Protein AF-A0D417-F1 (afdb_monomer)

pLDDT: mean 81.82, std 13.51, range [43.38, 94.94]

Radius of gyration: 26.15 Å; Cα contacts (8 Å, |Δi|>4): 106; chains: 1; bounding box: 44×47×102 Å

Secondary structure (DSSP, 8-state):
-PPPP--------HHHHHHHHHHHHHHHHT-STTSHHHHHHH-HHHHHHHT-SS-------TTS---HHHHHHHHHHHHHHHHHHHHHHHHT-TT-SSPP--TT----HHHHHHHHHHHHHHHHHHHHTT--TTT--HHHHHT-GGG--HHHHHHHHHHHHHHHHHHH-----------------

Solvent-accessible surface area (backbone atoms only — not comparable to full-atom values): 11484 Å² total; per-residue (Å²): 134,82,86,74,84,73,88,71,86,70,99,67,60,66,71,43,47,47,17,38,49,48,51,49,52,56,40,59,76,65,53,54,71,77,26,71,69,44,39,39,72,76,37,50,60,62,37,44,62,46,59,45,65,79,74,80,76,76,67,52,45,99,86,65,57,66,58,68,68,59,54,52,52,50,53,50,53,50,50,54,51,53,51,51,46,49,55,56,55,65,69,60,50,98,88,50,91,68,75,83,82,58,90,84,61,79,71,50,81,85,51,38,63,61,27,43,54,42,46,52,51,50,50,52,37,36,52,63,66,65,67,48,60,94,81,42,70,56,68,66,44,62,69,38,67,90,37,63,51,67,68,57,53,50,49,55,52,50,51,51,51,54,56,56,45,63,74,66,61,62,88,71,76,80,70,74,79,76,80,80,81,76,77,89,126

Foldseek 3Di:
DADDFDFDDDPDDPLLLLLLVLVLVVCVVVCPCLPLVNCCVLPVLLSCQQLNDDPPDPPQDPVRDDDPVNVVVVVVVRVVVLVVSVVVVVVCDDPDPHDDDDNPDDDDPVCNVVSSVSSSVVVSSCSSVVNSVVPDDSVCRSPDPVSDDPVVVVVVVVVVVVVVVVVVPPPPPPPPPPPPPDDDD

Organism: Paramecium tetraurelia (NCBI:txid5888)

Sequence (185 aa):
MQNKYIPITKNIPKTILNRRFKKLQELIEKEEYFSEEQIRMRDPLLYFIYVGQYIRNQNKRPDGNIVLSEILIDQIQKQEYEIHLQEMYDKLGPNHDYPNLMIEARIKDADLEDQEDILIRLMHDRFINGLDKDFIDYQQIDQNEDYDDQKQMNLDMEEEYFENLKGDVREEEVKQSEYTGIQDY

Structure (mmCIF, N/CA/C/O backbone):
data_AF-A0D417-F1
#
_entry.id   AF-A0D417-F1
#
loop_
_atom_site.group_PDB
_atom_site.id
_atom_site.type_symbol
_atom_site.label_atom_id
_atom_site.label_alt_id
_atom_site.label_comp_id
_atom_site.label_asym_id
_atom_site.label_entity_id
_atom_site.label_seq_id
_atom_site.pdbx_PDB_ins_code
_atom_site.Cartn_x
_atom_site.Cartn_y
_atom_site.Cartn_z
_atom_site.occupancy
_atom_site.B_iso_or_equiv
_atom_site.auth_seq_id
_atom_site.auth_comp_id
_atom_site.auth_asym_id
_atom_site.auth_atom_id
_atom_site.pdbx_PDB_model_num
ATOM 1 N N . MET A 1 1 ? 18.892 11.410 -7.705 1.00 48.75 1 MET A N 1
ATOM 2 C CA . MET A 1 1 ? 18.129 12.073 -6.627 1.00 48.75 1 MET A CA 1
ATOM 3 C C . MET A 1 1 ? 17.324 10.970 -5.970 1.00 48.75 1 MET A C 1
ATOM 5 O O . MET A 1 1 ? 16.675 10.249 -6.706 1.00 48.75 1 MET A O 1
ATOM 9 N N . GLN A 1 2 ? 17.472 10.745 -4.664 1.00 60.41 2 GLN A N 1
ATOM 10 C CA . GLN A 1 2 ? 16.714 9.706 -3.952 1.00 60.41 2 GLN A CA 1
ATOM 11 C C . GLN A 1 2 ? 15.312 10.244 -3.648 1.00 60.41 2 GLN A C 1
ATOM 13 O O . GLN A 1 2 ? 15.194 11.394 -3.204 1.00 60.41 2 GLN A O 1
ATOM 18 N N . ASN A 1 3 ? 14.270 9.444 -3.887 1.00 71.62 3 ASN A N 1
ATOM 19 C CA . ASN A 1 3 ? 12.925 9.823 -3.480 1.00 71.62 3 ASN A CA 1
ATOM 20 C C . ASN A 1 3 ? 12.867 9.785 -1.958 1.00 71.62 3 ASN A C 1
ATOM 22 O O . ASN A 1 3 ? 13.251 8.803 -1.325 1.00 71.62 3 ASN A O 1
ATOM 26 N N . LYS A 1 4 ? 12.430 10.890 -1.359 1.00 77.50 4 LYS A N 1
ATOM 27 C CA . LYS A 1 4 ? 12.242 10.964 0.087 1.00 77.50 4 LYS A CA 1
ATOM 28 C C . LYS A 1 4 ? 10.827 10.527 0.413 1.00 77.50 4 LYS A C 1
ATOM 30 O O . LYS A 1 4 ? 9.882 10.927 -0.261 1.00 77.50 4 LYS A O 1
ATOM 35 N N . TYR A 1 5 ? 10.697 9.743 1.472 1.00 78.69 5 TYR A N 1
ATOM 36 C CA . TYR A 1 5 ? 9.402 9.453 2.061 1.00 78.69 5 TYR A CA 1
ATOM 37 C C . TYR A 1 5 ? 8.759 10.745 2.587 1.00 78.69 5 TYR A C 1
ATOM 39 O O . TYR A 1 5 ? 9.398 11.520 3.305 1.00 78.69 5 TYR A O 1
ATOM 47 N N . ILE A 1 6 ? 7.493 10.957 2.232 1.00 78.25 6 ILE A N 1
ATOM 48 C CA . ILE A 1 6 ? 6.653 12.037 2.747 1.00 78.25 6 ILE A CA 1
ATOM 49 C C . ILE A 1 6 ? 5.420 11.367 3.362 1.00 78.25 6 ILE A C 1
ATOM 51 O O . ILE A 1 6 ? 4.683 10.710 2.626 1.00 78.25 6 ILE A O 1
ATOM 55 N N . PRO A 1 7 ? 5.198 11.489 4.683 1.00 76.69 7 PRO A N 1
ATOM 56 C CA . PRO A 1 7 ? 4.076 10.830 5.332 1.00 76.69 7 PRO A CA 1
ATOM 57 C C . PRO A 1 7 ? 2.751 11.437 4.878 1.00 76.69 7 PRO A C 1
ATOM 59 O O . PRO A 1 7 ? 2.602 12.660 4.804 1.00 76.69 7 PRO A O 1
ATOM 62 N N . ILE A 1 8 ? 1.773 10.573 4.623 1.00 82.25 8 ILE A N 1
ATOM 63 C CA . ILE A 1 8 ? 0.417 10.998 4.279 1.00 82.25 8 ILE A CA 1
ATOM 64 C C . ILE A 1 8 ? -0.368 11.148 5.578 1.00 82.25 8 ILE A C 1
ATOM 66 O O . ILE A 1 8 ? -0.570 10.177 6.307 1.00 82.25 8 ILE A O 1
ATOM 70 N N . THR A 1 9 ? -0.835 12.360 5.870 1.00 80.06 9 THR A N 1
ATOM 71 C CA . THR A 1 9 ? -1.618 12.640 7.076 1.00 80.06 9 THR A CA 1
ATOM 72 C C . THR A 1 9 ? -3.020 13.109 6.705 1.00 80.06 9 THR A C 1
ATOM 74 O O . THR A 1 9 ? -3.227 14.177 6.128 1.00 80.06 9 THR A O 1
ATOM 77 N N . LYS A 1 10 ? -4.019 12.294 7.045 1.00 85.56 10 LYS A N 1
ATOM 78 C CA . LYS A 1 10 ? -5.431 12.680 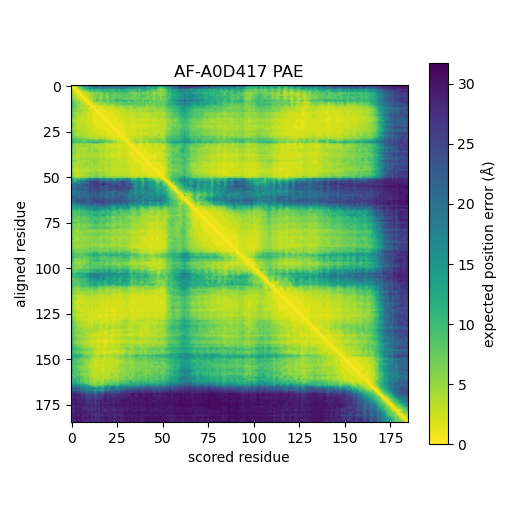7.015 1.00 85.56 10 LYS A CA 1
ATOM 79 C C . LYS A 1 10 ? -5.994 12.672 8.424 1.00 85.56 10 LYS A C 1
ATOM 81 O O . LYS A 1 10 ? -5.600 11.865 9.259 1.00 85.56 10 LYS A O 1
ATOM 86 N N . ASN A 1 11 ? -6.957 13.555 8.668 1.00 88.31 11 ASN A N 1
ATOM 87 C CA . ASN A 1 11 ? -7.702 13.545 9.917 1.00 88.31 11 ASN A CA 1
ATOM 88 C C . ASN A 1 11 ? -8.704 12.379 9.892 1.00 88.31 11 ASN A C 1
ATOM 90 O O . ASN A 1 11 ? -9.759 12.477 9.263 1.00 88.31 11 ASN A O 1
ATOM 94 N N . ILE A 1 12 ? -8.328 11.259 10.508 1.00 90.25 12 ILE A N 1
ATOM 95 C CA . ILE A 1 12 ? -9.123 10.031 10.592 1.00 90.25 12 ILE A CA 1
ATOM 96 C C . ILE A 1 12 ? -9.377 9.749 12.080 1.00 90.25 12 ILE A C 1
ATOM 98 O O . ILE A 1 12 ? -8.445 9.869 12.876 1.00 90.25 12 ILE A O 1
ATOM 102 N N . PRO A 1 13 ? -10.605 9.369 12.481 1.00 91.38 13 PRO A N 1
ATOM 103 C CA . PRO A 1 13 ? -10.888 8.975 13.858 1.00 91.38 13 PRO A CA 1
ATOM 104 C C . PRO A 1 13 ? -9.948 7.863 14.348 1.00 91.38 13 PRO A C 1
ATOM 106 O O . PRO A 1 13 ? -9.725 6.891 13.623 1.00 91.38 13 PRO A O 1
ATOM 109 N N . LYS A 1 14 ? -9.448 7.975 15.590 1.00 90.31 14 LYS A N 1
ATOM 110 C CA . LYS A 1 14 ? -8.524 6.995 16.200 1.00 90.31 14 LYS A CA 1
ATOM 111 C C . LYS A 1 14 ? -9.054 5.559 16.119 1.00 90.31 14 LYS A C 1
ATOM 113 O O . LYS A 1 14 ? -8.320 4.654 15.746 1.00 90.31 14 LYS A O 1
ATOM 118 N N . THR A 1 15 ? -10.352 5.358 16.348 1.00 90.69 15 THR A N 1
ATOM 119 C CA . THR A 1 15 ? -10.997 4.036 16.251 1.00 90.69 15 THR A CA 1
ATOM 120 C C . THR A 1 15 ? -10.847 3.406 14.863 1.00 90.69 15 THR A C 1
ATOM 122 O O . THR A 1 15 ? -10.465 2.246 14.746 1.00 90.69 15 THR A O 1
ATOM 125 N N . ILE A 1 16 ? -11.066 4.179 13.796 1.00 93.56 16 ILE A N 1
ATOM 126 C CA . ILE A 1 16 ? -10.894 3.716 12.412 1.00 93.56 16 ILE A CA 1
ATOM 127 C C . ILE A 1 16 ? -9.416 3.450 12.113 1.00 93.56 16 ILE A C 1
ATOM 129 O O . ILE A 1 16 ? -9.090 2.441 11.488 1.00 93.56 16 ILE A O 1
ATOM 133 N N . LEU A 1 17 ? -8.516 4.325 12.574 1.00 93.25 17 LEU A N 1
ATOM 134 C CA . LEU A 1 17 ? -7.074 4.122 12.423 1.00 93.25 17 LEU A CA 1
ATOM 135 C C . LEU A 1 17 ? -6.621 2.816 13.077 1.00 93.25 17 LEU A C 1
ATOM 137 O O . LEU A 1 17 ? -5.902 2.054 12.439 1.00 93.25 17 LEU A O 1
ATOM 141 N N . ASN A 1 18 ? -7.093 2.520 14.287 1.00 93.12 18 ASN A N 1
ATOM 142 C CA . ASN A 1 18 ? -6.753 1.296 15.006 1.00 93.12 18 ASN A CA 1
ATOM 143 C C . ASN A 1 18 ? -7.260 0.049 14.277 1.00 93.12 18 ASN A C 1
ATOM 145 O O . ASN A 1 18 ? -6.497 -0.900 14.100 1.00 93.12 18 ASN A O 1
ATOM 149 N N . ARG A 1 19 ? -8.504 0.069 13.773 1.00 94.81 19 ARG A N 1
ATOM 150 C CA . ARG A 1 19 ? -9.064 -1.044 12.984 1.00 94.81 19 ARG A CA 1
ATOM 151 C C . ARG A 1 19 ? -8.262 -1.294 11.711 1.00 94.81 19 ARG A C 1
ATOM 153 O O . ARG A 1 19 ? -7.873 -2.425 11.417 1.00 94.81 19 ARG A O 1
ATOM 160 N N . ARG A 1 20 ? -7.948 -0.228 10.969 1.00 94.94 20 ARG A N 1
ATOM 161 C CA . ARG A 1 20 ? -7.097 -0.317 9.774 1.00 94.94 20 ARG A CA 1
ATOM 162 C C . ARG A 1 20 ? -5.691 -0.778 10.125 1.00 94.94 20 ARG A C 1
ATOM 164 O O . ARG A 1 20 ? -5.155 -1.620 9.420 1.00 94.94 20 ARG A O 1
ATOM 171 N N . PHE A 1 21 ? -5.103 -0.301 11.217 1.00 94.12 21 PHE A N 1
ATOM 172 C CA . PHE A 1 21 ? -3.787 -0.745 11.665 1.00 94.12 21 PHE A CA 1
ATOM 173 C C . PHE A 1 21 ? -3.783 -2.236 11.995 1.00 94.12 21 PHE A C 1
ATOM 175 O O . PHE A 1 21 ? -2.892 -2.958 11.554 1.00 94.12 21 PHE A O 1
ATOM 182 N N . LYS A 1 22 ? -4.818 -2.731 12.678 1.00 94.44 22 LYS A N 1
ATOM 183 C CA . LYS A 1 22 ? -4.967 -4.161 12.937 1.00 94.44 22 LYS A CA 1
ATOM 184 C C . LYS A 1 22 ? -5.033 -4.956 11.635 1.00 94.44 22 LYS A C 1
ATOM 186 O O . LYS A 1 22 ? -4.324 -5.951 11.496 1.00 94.44 22 LYS A O 1
ATOM 191 N N . LYS A 1 23 ? -5.803 -4.475 10.653 1.00 94.56 23 LYS A N 1
ATOM 192 C CA . LYS A 1 23 ? -5.867 -5.109 9.333 1.00 94.56 23 LYS A CA 1
ATOM 193 C C . LYS A 1 23 ? -4.534 -5.076 8.588 1.00 94.56 23 LYS A C 1
ATOM 195 O O . LYS A 1 23 ? -4.171 -6.060 7.952 1.00 94.56 23 LYS A O 1
ATOM 200 N N . LEU A 1 24 ? -3.817 -3.959 8.666 1.00 94.44 24 LEU A N 1
ATOM 201 C CA . LEU A 1 24 ? -2.495 -3.794 8.073 1.00 94.44 24 LEU A CA 1
ATOM 202 C C . LEU A 1 24 ? -1.534 -4.866 8.600 1.00 94.44 24 LEU A C 1
ATOM 204 O O . LEU A 1 24 ? -0.868 -5.512 7.799 1.00 94.44 24 LEU A O 1
ATOM 208 N N . GLN A 1 25 ? -1.513 -5.100 9.918 1.00 93.56 25 GLN A N 1
ATOM 209 C CA . GLN A 1 25 ? -0.679 -6.144 10.524 1.00 93.56 25 GLN A CA 1
ATOM 210 C C . GLN A 1 25 ? -1.013 -7.535 9.968 1.00 93.56 25 GLN A C 1
ATOM 212 O O . GLN A 1 25 ? -0.105 -8.253 9.566 1.00 93.56 25 GLN A O 1
ATOM 217 N N . GLU A 1 26 ? -2.298 -7.887 9.832 1.00 93.38 26 GLU A N 1
ATOM 218 C CA . GLU A 1 26 ? -2.684 -9.168 9.214 1.00 93.38 26 GLU A CA 1
ATOM 219 C C . GLU A 1 26 ? -2.195 -9.303 7.766 1.00 93.38 26 GLU A C 1
ATOM 221 O O . GLU A 1 26 ? -1.847 -10.394 7.322 1.00 93.38 26 GLU A O 1
ATOM 226 N N . LEU A 1 27 ? -2.227 -8.213 6.996 1.00 93.31 27 LEU A N 1
ATOM 227 C CA . LEU A 1 27 ? -1.783 -8.215 5.601 1.00 93.31 27 LEU A CA 1
ATOM 228 C C . LEU A 1 27 ? -0.262 -8.340 5.484 1.00 93.31 27 LEU A C 1
ATOM 230 O O . LEU A 1 27 ? 0.211 -8.970 4.541 1.00 93.31 27 LEU A O 1
ATOM 234 N N . ILE A 1 28 ? 0.479 -7.769 6.435 1.00 93.19 28 ILE A N 1
ATOM 235 C CA . ILE A 1 28 ? 1.932 -7.930 6.539 1.00 93.19 28 ILE A CA 1
ATOM 236 C C . ILE A 1 28 ? 2.269 -9.377 6.909 1.00 93.19 28 ILE A C 1
ATOM 238 O O . ILE A 1 28 ? 3.090 -9.991 6.241 1.00 93.19 28 ILE A O 1
ATOM 242 N N . GLU A 1 29 ? 1.592 -9.955 7.905 1.00 93.25 29 GLU A N 1
ATOM 243 C CA . GLU A 1 29 ? 1.811 -11.346 8.331 1.00 93.25 29 GLU A CA 1
ATOM 244 C C . GLU A 1 29 ? 1.527 -12.367 7.223 1.00 93.25 29 GLU A C 1
ATOM 246 O O . GLU A 1 29 ? 2.168 -13.413 7.160 1.00 93.25 29 GLU A O 1
ATOM 251 N N . LYS A 1 30 ? 0.557 -12.079 6.349 1.00 91.88 30 LYS A N 1
ATOM 252 C CA . LYS A 1 30 ? 0.236 -12.935 5.200 1.00 91.88 30 LYS A CA 1
ATOM 253 C C . LYS A 1 30 ? 1.201 -12.768 4.026 1.00 91.88 30 LYS A C 1
ATOM 255 O O . LYS A 1 30 ? 1.127 -13.573 3.110 1.00 91.88 30 LYS A O 1
ATOM 260 N N . GLU A 1 31 ? 2.039 -11.730 4.018 1.00 85.50 31 GLU A N 1
ATOM 261 C CA . GLU A 1 31 ? 3.020 -11.396 2.966 1.00 85.50 31 GLU A CA 1
ATOM 262 C C . GLU A 1 31 ? 2.460 -11.259 1.533 1.00 85.50 31 GLU A C 1
ATOM 264 O O . GLU A 1 31 ? 3.208 -11.090 0.575 1.00 85.50 31 GLU A O 1
ATOM 269 N N . GLU A 1 32 ? 1.141 -11.276 1.345 1.00 83.44 32 GLU A N 1
ATOM 270 C CA . GLU A 1 32 ? 0.537 -11.245 0.011 1.00 83.44 32 GLU A CA 1
ATOM 271 C C . GLU A 1 32 ? 0.406 -9.808 -0.511 1.00 83.44 32 GLU A C 1
ATOM 273 O O . GLU A 1 32 ? 0.952 -9.463 -1.557 1.00 83.44 32 GLU A O 1
ATOM 278 N N . TYR A 1 33 ? -0.295 -8.939 0.222 1.00 89.44 33 TYR A N 1
ATOM 279 C CA . TYR A 1 33 ? -0.769 -7.646 -0.293 1.00 89.44 33 TYR A CA 1
ATOM 280 C C . TYR A 1 33 ? 0.336 -6.607 -0.539 1.00 89.44 33 TYR A C 1
ATOM 282 O O . TYR A 1 33 ? 0.215 -5.788 -1.454 1.00 89.44 33 TYR A O 1
ATOM 290 N N . PHE A 1 34 ? 1.399 -6.640 0.270 1.00 92.56 34 PHE A N 1
ATOM 291 C CA . PHE A 1 34 ? 2.558 -5.745 0.165 1.00 92.56 34 PHE A CA 1
ATOM 292 C C . PHE A 1 34 ? 3.763 -6.409 -0.505 1.00 92.56 34 PHE A C 1
ATOM 294 O O . PHE A 1 34 ? 4.857 -5.854 -0.478 1.00 92.56 34 PHE A O 1
ATOM 301 N N . SER A 1 35 ? 3.580 -7.583 -1.115 1.00 90.69 35 SER A N 1
ATOM 302 C CA . SER A 1 35 ? 4.636 -8.184 -1.925 1.00 90.69 35 SER A CA 1
ATOM 303 C C . SER A 1 35 ? 4.985 -7.287 -3.112 1.00 90.69 35 SER A C 1
ATOM 305 O O . SER A 1 35 ? 4.131 -6.587 -3.669 1.00 90.69 35 SER A O 1
ATOM 307 N N . GLU A 1 36 ? 6.246 -7.348 -3.531 1.00 88.19 36 GLU A N 1
ATOM 308 C CA . GLU A 1 36 ? 6.760 -6.596 -4.675 1.00 88.19 36 GLU A CA 1
ATOM 309 C C . GLU A 1 36 ? 5.892 -6.804 -5.928 1.00 88.19 36 GLU A C 1
ATOM 311 O O . GLU A 1 36 ? 5.520 -5.853 -6.619 1.00 88.19 36 GLU A O 1
ATOM 316 N N . GLU A 1 37 ? 5.499 -8.054 -6.185 1.00 88.44 37 GLU A N 1
ATOM 317 C CA . GLU A 1 37 ? 4.671 -8.411 -7.330 1.00 88.44 37 GLU A CA 1
ATOM 318 C C . GLU A 1 37 ? 3.276 -7.776 -7.260 1.00 88.44 37 GLU A C 1
ATOM 320 O O . GLU A 1 37 ? 2.810 -7.223 -8.260 1.00 88.44 37 GLU A O 1
ATOM 325 N N . GLN A 1 38 ? 2.624 -7.795 -6.091 1.00 91.25 38 GLN A N 1
ATOM 326 C CA . GLN A 1 38 ? 1.312 -7.166 -5.927 1.00 91.25 38 GLN A CA 1
ATOM 327 C C . GLN A 1 38 ? 1.395 -5.647 -6.061 1.00 91.25 38 GLN A C 1
ATOM 329 O O . GLN A 1 38 ? 0.559 -5.055 -6.743 1.00 91.25 38 GLN A O 1
ATOM 334 N N . ILE A 1 39 ? 2.409 -5.002 -5.480 1.00 92.00 39 ILE A N 1
ATOM 335 C CA . ILE A 1 39 ? 2.581 -3.548 -5.598 1.00 92.00 39 ILE A CA 1
ATOM 336 C C . ILE A 1 39 ? 2.796 -3.158 -7.063 1.00 92.00 39 ILE A C 1
ATOM 338 O O . ILE A 1 39 ? 2.129 -2.249 -7.554 1.00 92.00 39 ILE A O 1
ATOM 342 N N . ARG A 1 40 ? 3.641 -3.898 -7.789 1.00 90.25 40 ARG A N 1
ATOM 343 C CA . ARG A 1 40 ? 3.887 -3.683 -9.220 1.00 90.25 40 ARG A CA 1
ATOM 344 C C . ARG A 1 40 ? 2.622 -3.814 -10.067 1.00 90.25 40 ARG A C 1
ATOM 346 O O . ARG A 1 40 ? 2.434 -3.039 -10.998 1.00 90.25 40 ARG A O 1
ATOM 353 N N . MET A 1 41 ? 1.767 -4.791 -9.772 1.00 89.56 41 MET A N 1
ATOM 354 C CA . MET A 1 41 ? 0.518 -5.002 -10.513 1.00 89.56 41 MET A CA 1
ATOM 355 C C . MET A 1 41 ? -0.527 -3.924 -10.212 1.00 89.56 41 MET A C 1
ATOM 357 O O . MET A 1 41 ? -1.269 -3.518 -11.105 1.00 89.56 41 MET A O 1
ATOM 361 N N . ARG A 1 42 ? -0.603 -3.482 -8.954 1.00 91.44 42 ARG A N 1
ATOM 362 C CA . ARG A 1 42 ? -1.620 -2.537 -8.479 1.00 91.44 42 ARG A CA 1
ATOM 363 C C . ARG A 1 42 ? -1.288 -1.093 -8.825 1.00 91.44 42 ARG A C 1
ATOM 365 O O . ARG A 1 42 ? -2.176 -0.345 -9.224 1.00 91.44 42 ARG A O 1
ATOM 372 N N . ASP A 1 43 ? -0.026 -0.713 -8.664 1.00 91.44 43 ASP A N 1
ATOM 373 C CA . ASP A 1 43 ? 0.469 0.628 -8.954 1.00 91.44 43 ASP A CA 1
ATOM 374 C C . ASP A 1 43 ? 1.827 0.558 -9.679 1.00 91.44 43 ASP A C 1
ATOM 376 O O . ASP A 1 43 ? 2.889 0.772 -9.078 1.00 91.44 43 ASP A O 1
ATOM 380 N N . PRO A 1 44 ? 1.811 0.240 -10.989 1.00 91.62 44 PRO A N 1
ATOM 381 C CA . PRO A 1 44 ? 3.032 0.086 -11.778 1.00 91.62 44 PRO A CA 1
ATOM 382 C C . PRO A 1 44 ? 3.846 1.381 -11.863 1.00 91.62 44 PRO A C 1
ATOM 384 O O . PRO A 1 44 ? 5.073 1.332 -11.977 1.00 91.62 44 PRO A O 1
ATOM 387 N N . LEU A 1 45 ? 3.181 2.538 -11.782 1.00 91.00 45 LEU A N 1
ATOM 388 C CA . LEU A 1 45 ? 3.818 3.848 -11.841 1.00 91.00 45 LEU A CA 1
ATOM 389 C C . LEU A 1 45 ? 4.591 4.142 -10.556 1.00 91.00 45 LEU A C 1
ATOM 391 O O . LEU A 1 45 ? 5.765 4.507 -10.621 1.00 91.00 45 LEU A O 1
ATOM 395 N N . LEU A 1 46 ? 3.967 3.937 -9.394 1.00 90.81 46 LEU A N 1
ATOM 396 C CA . LEU A 1 46 ? 4.638 4.125 -8.112 1.00 90.81 46 LEU A CA 1
ATOM 397 C C . LEU A 1 46 ? 5.797 3.142 -7.937 1.00 90.81 46 LEU A C 1
ATOM 399 O O . LEU A 1 46 ? 6.887 3.542 -7.527 1.00 90.81 46 LEU A O 1
ATOM 403 N N . TYR A 1 47 ? 5.583 1.878 -8.304 1.00 90.25 47 TYR A N 1
ATOM 404 C CA . TYR A 1 47 ? 6.633 0.864 -8.285 1.00 90.25 47 TYR A CA 1
ATOM 405 C C . TYR A 1 47 ? 7.837 1.283 -9.142 1.00 90.25 47 TYR A C 1
ATOM 407 O O . TYR A 1 47 ? 8.978 1.250 -8.677 1.00 90.25 47 TYR A O 1
ATOM 415 N N . PHE A 1 48 ? 7.593 1.748 -10.371 1.00 88.00 48 PHE A N 1
ATOM 416 C CA . PHE A 1 48 ? 8.659 2.214 -11.255 1.00 88.00 48 PHE A CA 1
ATOM 417 C C . PHE A 1 48 ? 9.390 3.451 -10.714 1.00 88.00 48 PHE A C 1
ATOM 419 O O . PHE A 1 48 ? 10.601 3.555 -10.870 1.00 88.00 48 PHE A O 1
ATOM 426 N N . ILE A 1 49 ? 8.695 4.381 -10.060 1.00 87.62 49 ILE A N 1
ATOM 427 C CA . ILE A 1 49 ? 9.318 5.585 -9.490 1.00 87.62 49 ILE A CA 1
ATOM 428 C C . ILE A 1 49 ? 10.307 5.243 -8.365 1.00 87.62 49 ILE A C 1
ATOM 430 O O . ILE A 1 49 ? 11.349 5.893 -8.264 1.00 87.62 49 ILE A O 1
ATOM 434 N N . TYR A 1 50 ? 9.988 4.262 -7.517 1.00 86.25 50 TYR A N 1
ATOM 435 C CA . TYR A 1 50 ? 10.807 3.922 -6.349 1.00 86.25 50 TYR A CA 1
ATOM 436 C C . TYR A 1 50 ? 11.820 2.815 -6.617 1.00 86.25 50 TYR A C 1
ATOM 438 O O . TYR A 1 50 ? 13.001 3.012 -6.371 1.00 86.25 50 TYR A O 1
ATOM 446 N N . VAL A 1 51 ? 11.381 1.667 -7.123 1.00 84.81 51 VAL A N 1
ATOM 447 C CA . VAL A 1 51 ? 12.234 0.472 -7.266 1.00 84.81 51 VAL A CA 1
ATOM 448 C C . VAL A 1 51 ? 12.829 0.396 -8.670 1.00 84.81 51 VAL A C 1
ATOM 450 O O . VAL A 1 51 ? 13.926 -0.115 -8.860 1.00 84.81 51 VAL A O 1
ATOM 453 N N . GLY A 1 52 ? 12.153 1.010 -9.645 1.00 71.69 52 GLY A N 1
ATOM 454 C CA . GLY A 1 52 ? 12.791 1.578 -10.828 1.00 71.69 52 GLY A CA 1
ATOM 455 C C . GLY A 1 52 ? 13.829 0.701 -11.508 1.00 71.69 52 GLY A C 1
ATOM 456 O O . GLY A 1 52 ? 15.012 1.030 -11.501 1.00 71.69 52 GLY A O 1
ATOM 457 N N . GLN A 1 53 ? 13.372 -0.380 -12.135 1.00 61.69 53 GLN A N 1
ATOM 458 C CA . GLN A 1 53 ? 13.770 -0.871 -13.461 1.00 61.69 53 GLN A CA 1
ATOM 459 C C . GLN A 1 53 ? 13.206 -2.285 -13.613 1.00 61.69 53 GLN A C 1
ATOM 461 O O . GLN A 1 53 ? 13.344 -3.109 -12.713 1.00 61.69 53 GLN A O 1
ATOM 466 N N . TYR A 1 54 ? 12.581 -2.577 -14.761 1.00 52.88 54 TYR A N 1
ATOM 467 C CA . TYR A 1 54 ? 12.271 -3.953 -15.153 1.00 52.88 54 TYR A CA 1
ATOM 468 C C . TYR A 1 54 ? 13.510 -4.814 -14.903 1.00 52.88 54 TYR A C 1
ATOM 470 O O . TYR A 1 54 ? 14.599 -4.416 -15.331 1.00 52.88 54 TYR A O 1
ATOM 478 N N . ILE A 1 55 ? 13.319 -5.906 -14.147 1.00 52.84 55 ILE A N 1
ATOM 479 C CA . ILE A 1 55 ? 14.317 -6.892 -13.713 1.00 52.84 55 ILE A CA 1
ATOM 480 C C . ILE A 1 55 ? 15.533 -6.808 -14.622 1.00 52.84 55 ILE A C 1
ATOM 482 O O . ILE A 1 55 ? 15.446 -7.156 -15.799 1.00 52.84 55 ILE A O 1
ATOM 486 N N . ARG A 1 56 ? 16.647 -6.291 -14.088 1.00 46.53 56 ARG A N 1
ATOM 487 C CA . ARG A 1 56 ? 17.929 -6.200 -14.788 1.00 46.53 56 ARG A CA 1
ATOM 488 C C . ARG A 1 56 ? 18.181 -7.558 -15.413 1.00 46.53 56 ARG A C 1
ATOM 490 O O . ARG A 1 56 ? 18.507 -8.502 -14.698 1.00 46.53 56 ARG A O 1
ATOM 497 N N . ASN A 1 57 ? 17.951 -7.655 -16.719 1.00 46.62 57 ASN A N 1
ATOM 498 C CA . ASN A 1 57 ? 17.911 -8.933 -17.392 1.00 46.62 57 ASN A CA 1
ATOM 499 C C . ASN A 1 57 ? 19.203 -9.681 -17.116 1.00 46.62 57 ASN A C 1
ATOM 501 O O . ASN A 1 57 ? 20.260 -9.378 -17.672 1.00 46.62 57 ASN A O 1
ATOM 505 N N . GLN A 1 58 ? 19.096 -10.717 -16.292 1.00 52.06 58 GLN A N 1
ATOM 506 C CA . GLN A 1 58 ? 20.084 -11.775 -16.209 1.00 52.06 58 GLN A CA 1
ATOM 507 C C . GLN A 1 58 ? 19.922 -12.703 -17.420 1.00 52.06 58 GLN A C 1
ATOM 509 O O . GLN A 1 58 ? 20.120 -13.906 -17.311 1.00 52.06 58 GLN A O 1
ATOM 514 N N . ASN A 1 59 ? 19.607 -12.149 -18.600 1.00 53.56 59 ASN A N 1
ATOM 515 C CA . ASN A 1 59 ? 19.512 -12.864 -19.874 1.00 53.56 59 ASN A CA 1
ATOM 516 C C . ASN A 1 59 ? 20.916 -13.165 -20.409 1.00 53.56 59 ASN A C 1
ATOM 518 O O . ASN A 1 59 ? 21.231 -12.979 -21.582 1.00 53.56 59 ASN A O 1
ATOM 522 N N . LYS A 1 60 ? 21.796 -13.614 -19.515 1.00 56.34 60 LYS A N 1
ATOM 523 C CA . LYS A 1 60 ? 22.949 -14.399 -19.894 1.00 56.34 60 LYS A CA 1
ATOM 524 C C . LYS A 1 60 ? 22.424 -15.814 -19.995 1.00 56.34 60 LYS A C 1
ATOM 526 O O . LYS A 1 60 ? 22.041 -16.422 -18.998 1.00 56.34 60 LYS A O 1
ATOM 531 N N . ARG A 1 61 ? 22.415 -16.343 -21.212 1.00 61.19 61 ARG A N 1
ATOM 532 C CA . ARG A 1 61 ? 22.340 -17.787 -21.391 1.00 61.19 61 ARG A CA 1
ATOM 533 C C . ARG A 1 61 ? 23.456 -18.436 -20.549 1.00 61.19 61 ARG A C 1
ATOM 535 O O . ARG A 1 61 ? 24.463 -17.782 -20.266 1.00 61.19 61 ARG A O 1
ATOM 542 N N . PRO A 1 62 ? 23.316 -19.699 -20.124 1.00 60.97 62 PRO A N 1
ATOM 543 C CA . PRO A 1 62 ? 24.316 -20.365 -19.284 1.00 60.97 62 PRO A CA 1
ATOM 544 C C . PRO A 1 62 ? 25.729 -20.413 -19.905 1.00 60.97 62 PRO A C 1
ATOM 546 O O . PRO A 1 62 ? 26.706 -20.573 -19.181 1.00 60.97 62 PRO A O 1
ATOM 549 N N . ASP A 1 63 ? 25.851 -20.235 -21.225 1.00 70.25 63 ASP A N 1
ATOM 550 C CA . ASP A 1 63 ? 27.106 -20.110 -21.982 1.00 70.25 63 ASP A CA 1
ATOM 551 C C . ASP A 1 63 ? 27.677 -18.675 -22.030 1.00 70.25 63 ASP A C 1
ATOM 553 O O . ASP A 1 63 ? 28.753 -18.455 -22.582 1.00 70.25 63 ASP A O 1
ATOM 557 N N . GLY A 1 64 ? 26.983 -17.691 -21.452 1.00 64.25 64 GLY A N 1
ATOM 558 C CA . GLY A 1 64 ? 27.397 -16.289 -21.384 1.00 64.25 64 GLY A CA 1
ATOM 559 C C . GLY A 1 64 ? 27.147 -15.479 -22.660 1.00 64.25 64 GLY A C 1
ATOM 560 O O . GLY A 1 64 ? 27.431 -14.280 -22.671 1.00 64.25 64 GLY A O 1
ATOM 561 N N . ASN A 1 65 ? 26.596 -16.093 -23.711 1.00 67.81 65 ASN A N 1
ATOM 562 C CA . ASN A 1 65 ? 26.269 -15.406 -24.956 1.00 67.81 65 ASN A CA 1
ATOM 563 C C . ASN A 1 65 ? 24.899 -14.731 -24.856 1.00 67.81 65 ASN A C 1
ATOM 565 O O . ASN A 1 65 ? 23.941 -15.307 -24.343 1.00 67.81 65 ASN A O 1
ATOM 569 N N . ILE A 1 66 ? 24.798 -13.519 -25.393 1.00 70.75 66 ILE A N 1
ATOM 570 C CA . ILE A 1 66 ? 23.535 -12.788 -25.498 1.00 70.75 66 ILE A CA 1
ATOM 571 C C . ILE A 1 66 ? 23.217 -12.652 -26.984 1.00 70.75 66 ILE A C 1
ATOM 573 O O . ILE A 1 66 ? 24.049 -12.159 -27.751 1.00 70.75 66 ILE A O 1
ATOM 577 N N . VAL A 1 67 ? 22.040 -13.109 -27.417 1.00 82.12 67 VAL A N 1
ATOM 578 C CA . VAL A 1 67 ? 21.651 -12.949 -28.820 1.00 82.12 67 VAL A CA 1
ATOM 579 C C . VAL A 1 67 ? 21.184 -11.522 -29.033 1.00 82.12 67 VAL A C 1
ATOM 581 O O . VAL A 1 67 ? 20.320 -11.026 -28.318 1.00 82.12 67 VAL A O 1
ATOM 584 N N . LEU A 1 68 ? 21.731 -10.862 -30.053 1.00 82.00 68 LEU A N 1
ATOM 585 C CA . LEU A 1 68 ? 21.381 -9.479 -30.376 1.00 82.00 68 LEU A CA 1
ATOM 586 C C . LEU A 1 68 ? 19.863 -9.281 -30.531 1.00 82.00 68 LEU A C 1
ATOM 588 O O . LEU A 1 68 ? 19.341 -8.270 -30.082 1.00 82.00 68 LEU A O 1
ATOM 592 N N . SER A 1 69 ? 19.144 -10.250 -31.108 1.00 85.19 69 SER A N 1
ATOM 593 C CA . SER A 1 69 ? 17.681 -10.192 -31.209 1.00 85.19 69 SER A CA 1
ATOM 594 C C . SER A 1 69 ? 16.988 -10.137 -29.847 1.00 85.19 69 SER A C 1
ATOM 596 O O . SER A 1 69 ? 16.008 -9.421 -29.715 1.00 85.19 69 SER A O 1
ATOM 598 N N . GLU A 1 70 ? 17.493 -10.850 -28.837 1.00 81.56 70 GLU A N 1
ATOM 599 C CA . GLU A 1 70 ? 16.941 -10.832 -27.474 1.00 81.56 70 GLU A CA 1
ATOM 600 C C . GLU A 1 70 ? 17.170 -9.465 -26.816 1.00 81.56 70 GLU A C 1
ATOM 602 O O . GLU A 1 70 ? 16.251 -8.924 -26.213 1.00 81.56 70 GLU A O 1
ATOM 607 N N . ILE A 1 71 ? 18.352 -8.863 -27.011 1.00 83.06 71 ILE A N 1
ATOM 608 C CA . ILE A 1 71 ? 18.657 -7.503 -26.526 1.00 83.06 71 ILE A CA 1
ATOM 609 C C . ILE A 1 71 ? 17.733 -6.475 -27.175 1.00 83.06 71 ILE A C 1
ATOM 611 O O . ILE A 1 71 ? 17.213 -5.594 -26.501 1.00 83.06 71 ILE A O 1
ATOM 615 N N . LEU A 1 72 ? 17.547 -6.565 -28.493 1.00 86.75 72 LEU A N 1
ATOM 616 C CA . LEU A 1 72 ? 16.712 -5.617 -29.226 1.00 86.75 72 LEU A CA 1
ATOM 617 C C . LEU A 1 72 ? 15.242 -5.739 -28.822 1.00 86.75 72 LEU A C 1
ATOM 619 O O . LEU A 1 72 ? 14.593 -4.717 -28.631 1.00 86.75 72 LEU A O 1
ATOM 623 N N . ILE A 1 73 ? 14.731 -6.965 -28.667 1.00 85.00 73 ILE A N 1
ATOM 624 C CA . ILE A 1 73 ? 13.362 -7.206 -28.190 1.00 85.00 73 ILE A CA 1
ATOM 625 C C . ILE A 1 73 ? 13.180 -6.603 -26.799 1.00 85.00 73 ILE A C 1
ATOM 627 O O . ILE A 1 73 ? 12.228 -5.860 -26.587 1.00 85.00 73 ILE A O 1
ATOM 631 N N . ASP A 1 74 ? 14.112 -6.864 -25.887 1.00 83.88 74 ASP A N 1
ATOM 632 C CA . ASP A 1 74 ? 14.065 -6.310 -24.539 1.00 83.88 74 ASP A CA 1
ATOM 633 C C . ASP A 1 74 ? 14.117 -4.778 -24.529 1.00 83.88 74 ASP A C 1
ATOM 635 O O . ASP A 1 74 ? 13.331 -4.121 -23.854 1.00 83.88 74 ASP A O 1
ATOM 639 N N . GLN A 1 75 ? 15.006 -4.184 -25.325 1.00 85.12 75 GLN A N 1
ATOM 640 C CA . GLN A 1 75 ? 15.112 -2.733 -25.416 1.00 85.12 75 GLN A CA 1
ATOM 641 C C . GLN A 1 75 ? 13.825 -2.103 -25.964 1.00 85.12 75 GLN A C 1
ATOM 643 O O . GLN A 1 75 ? 13.409 -1.060 -25.464 1.00 85.12 75 GLN A O 1
ATOM 648 N N . ILE A 1 76 ? 13.194 -2.725 -26.966 1.00 88.62 76 ILE A N 1
ATOM 649 C CA . ILE A 1 76 ? 11.910 -2.265 -27.510 1.00 88.62 76 ILE A CA 1
ATOM 650 C C . ILE A 1 76 ? 10.824 -2.358 -26.437 1.00 88.62 76 ILE A C 1
ATOM 652 O O . ILE A 1 76 ? 10.159 -1.363 -26.169 1.00 88.62 76 ILE A O 1
ATOM 656 N N . GLN A 1 77 ? 10.692 -3.508 -25.770 1.00 86.25 77 GLN A N 1
ATOM 657 C CA . GLN A 1 77 ? 9.708 -3.704 -24.699 1.00 86.25 77 GLN A CA 1
ATOM 658 C C . GLN A 1 77 ? 9.903 -2.705 -23.557 1.00 86.25 77 GLN A C 1
ATOM 660 O O . GLN A 1 77 ? 8.938 -2.131 -23.054 1.00 86.25 77 GLN A O 1
ATOM 665 N N . LYS A 1 78 ? 11.158 -2.449 -23.179 1.00 84.56 78 LYS A N 1
ATOM 666 C CA . LYS A 1 78 ? 11.509 -1.442 -22.181 1.00 84.56 78 LYS A CA 1
ATOM 667 C C . LYS A 1 78 ? 11.050 -0.048 -22.609 1.00 84.56 78 LYS A C 1
ATOM 669 O O . LYS A 1 78 ? 10.430 0.647 -21.812 1.00 84.56 78 LYS A O 1
ATOM 674 N N . GLN A 1 79 ? 11.337 0.355 -23.845 1.00 87.12 79 GLN A N 1
ATOM 675 C CA . GLN A 1 79 ? 10.927 1.663 -24.361 1.00 87.12 79 GLN A CA 1
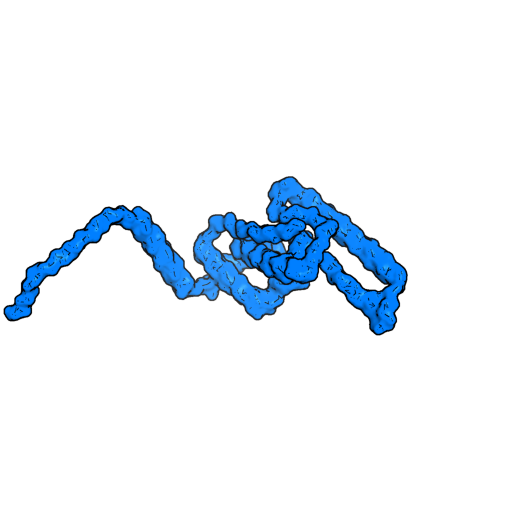ATOM 676 C C . GLN A 1 79 ? 9.403 1.804 -24.406 1.00 87.12 79 GLN A C 1
ATOM 678 O O . GLN A 1 79 ? 8.874 2.831 -23.995 1.00 87.12 79 GLN A O 1
ATOM 683 N N . GLU A 1 80 ? 8.692 0.774 -24.865 1.00 90.56 80 GLU A N 1
ATOM 684 C CA . GLU A 1 80 ? 7.225 0.755 -24.880 1.00 90.56 80 GLU A CA 1
ATOM 685 C C . GLU A 1 80 ? 6.645 0.894 -23.469 1.00 90.56 80 GLU A C 1
ATOM 687 O O . GLU A 1 80 ? 5.715 1.672 -23.253 1.00 90.56 80 GLU A O 1
ATOM 692 N N . TYR A 1 81 ? 7.227 0.191 -22.496 1.00 89.00 81 TYR A N 1
ATOM 693 C CA . TYR A 1 81 ? 6.824 0.281 -21.098 1.00 89.00 81 TYR A CA 1
ATOM 694 C C . TYR A 1 81 ? 7.082 1.674 -20.505 1.00 89.00 81 TYR A C 1
ATOM 696 O O . TYR A 1 81 ? 6.202 2.238 -19.859 1.00 89.00 81 TYR A O 1
ATOM 704 N N . GLU A 1 82 ? 8.249 2.270 -20.763 1.00 88.44 82 GLU A N 1
ATOM 705 C CA . GLU A 1 82 ? 8.580 3.632 -20.317 1.00 88.44 82 GLU A CA 1
ATOM 706 C C . GLU A 1 82 ? 7.637 4.682 -20.925 1.00 88.44 82 GLU A C 1
ATOM 708 O O . GLU A 1 82 ? 7.159 5.564 -20.210 1.00 88.44 82 GLU A O 1
ATOM 713 N N . ILE A 1 83 ? 7.309 4.559 -22.218 1.00 91.50 83 ILE A N 1
ATOM 714 C CA . ILE A 1 83 ? 6.319 5.417 -22.887 1.00 91.50 83 ILE A CA 1
ATOM 715 C C . ILE A 1 83 ? 4.953 5.268 -22.214 1.00 91.50 83 ILE A C 1
ATOM 717 O O . ILE A 1 83 ? 4.312 6.267 -21.892 1.00 91.50 83 ILE A O 1
ATOM 721 N N . HIS A 1 84 ? 4.520 4.034 -21.953 1.00 91.88 84 HIS A N 1
ATOM 722 C CA . HIS A 1 84 ? 3.242 3.777 -21.300 1.00 91.88 84 HIS A CA 1
ATOM 723 C C . HIS A 1 84 ? 3.163 4.402 -19.899 1.00 91.88 84 HIS A C 1
ATOM 725 O O . HIS A 1 84 ? 2.158 5.025 -19.553 1.00 91.88 84 HIS A O 1
ATOM 731 N N . LEU A 1 85 ? 4.231 4.290 -19.105 1.00 91.19 85 LEU A N 1
ATOM 732 C CA . LEU A 1 85 ? 4.307 4.910 -17.783 1.00 91.19 85 LEU A CA 1
ATOM 733 C C . LEU A 1 85 ? 4.275 6.439 -17.853 1.00 91.19 85 LEU A C 1
ATOM 735 O O . LEU A 1 85 ? 3.590 7.065 -17.044 1.00 91.19 85 LEU A O 1
ATOM 739 N N . GLN A 1 86 ? 4.961 7.039 -18.829 1.00 91.25 86 GLN A N 1
ATOM 740 C CA . GLN A 1 86 ? 4.896 8.483 -19.055 1.00 91.25 86 GLN A CA 1
ATOM 741 C C . GLN A 1 86 ? 3.465 8.926 -19.382 1.00 91.25 86 GLN A C 1
ATOM 743 O O . GLN A 1 86 ? 2.961 9.873 -18.786 1.00 91.25 86 GLN A O 1
ATOM 748 N N . GLU A 1 87 ? 2.771 8.204 -20.264 1.00 93.69 87 GLU A N 1
ATOM 749 C CA . GLU A 1 87 ? 1.371 8.490 -20.583 1.00 93.69 87 GLU A CA 1
ATOM 750 C C . GLU A 1 87 ? 0.449 8.351 -19.365 1.00 93.69 87 GLU A C 1
ATOM 752 O O . GLU A 1 87 ? -0.493 9.131 -19.213 1.00 93.69 87 GLU A O 1
ATOM 757 N N . MET A 1 88 ? 0.676 7.347 -18.508 1.00 92.50 88 MET A N 1
ATOM 758 C CA . MET A 1 88 ? -0.059 7.201 -17.249 1.00 92.50 88 MET A CA 1
ATOM 759 C C . MET A 1 88 ? 0.172 8.406 -16.337 1.00 92.50 88 MET A C 1
ATOM 761 O O . MET A 1 88 ? -0.792 8.946 -15.798 1.00 92.50 88 MET A O 1
ATOM 765 N N . TYR A 1 89 ? 1.424 8.839 -16.202 1.00 91.94 89 TYR A N 1
ATOM 766 C CA . TYR A 1 89 ? 1.804 9.976 -15.372 1.00 91.94 89 TYR A CA 1
ATOM 767 C C . TYR A 1 89 ? 1.182 11.285 -15.871 1.00 91.94 89 TYR A C 1
ATOM 769 O O . TYR A 1 89 ? 0.545 12.003 -15.103 1.00 91.94 89 TYR A O 1
ATOM 777 N N . ASP A 1 90 ? 1.254 11.554 -17.175 1.00 92.62 90 ASP A N 1
ATOM 778 C CA . ASP A 1 90 ? 0.693 12.767 -17.781 1.00 92.62 90 ASP A CA 1
ATOM 779 C C . ASP A 1 90 ? -0.836 12.855 -17.601 1.00 92.62 90 ASP A C 1
ATOM 781 O O . ASP A 1 90 ? -1.398 13.945 -17.452 1.00 92.62 90 ASP A O 1
ATOM 785 N N . LYS A 1 91 ? -1.527 11.706 -17.560 1.00 93.62 91 LYS A N 1
ATOM 786 C CA . LYS A 1 91 ? -2.979 11.625 -17.322 1.00 93.62 91 LYS A CA 1
ATOM 787 C C . LYS A 1 91 ? -3.391 11.966 -15.889 1.00 93.62 91 LYS A C 1
ATOM 789 O O . LYS A 1 91 ? -4.558 12.297 -15.683 1.00 93.62 91 LYS A O 1
ATOM 794 N N . LEU A 1 92 ? -2.482 11.906 -14.913 1.00 89.31 92 LEU A N 1
ATOM 795 C CA . LEU A 1 92 ? -2.790 12.241 -13.517 1.00 89.31 92 LEU A CA 1
ATOM 796 C C . LEU A 1 92 ? -3.099 13.738 -13.323 1.00 89.31 92 LEU A C 1
ATOM 798 O O . LEU A 1 92 ? -3.765 14.114 -12.358 1.00 89.31 92 LEU A O 1
ATOM 802 N N . GLY A 1 93 ? -2.655 14.591 -14.251 1.00 88.44 93 GLY A N 1
ATOM 803 C CA . GLY A 1 93 ? -2.824 16.040 -14.178 1.00 88.44 93 GLY A CA 1
ATOM 804 C C . GLY A 1 93 ? -1.825 16.729 -13.232 1.00 88.44 93 GLY A C 1
ATOM 805 O O . GLY A 1 93 ? -1.048 16.077 -12.548 1.00 88.44 93 GLY A O 1
ATOM 806 N N . PRO A 1 94 ? -1.816 18.071 -13.172 1.00 84.12 94 PRO A N 1
ATOM 807 C CA . PRO A 1 94 ? -0.722 18.833 -12.553 1.00 84.12 94 PRO A CA 1
ATOM 808 C C . PRO A 1 94 ? -0.676 18.813 -11.014 1.00 84.12 94 PRO A C 1
ATOM 810 O O . PRO A 1 94 ? 0.336 19.205 -10.445 1.00 84.12 94 PRO A O 1
ATOM 813 N N . ASN A 1 95 ? -1.751 18.392 -10.339 1.00 83.25 95 ASN A N 1
ATOM 814 C CA . ASN A 1 95 ? -1.869 18.396 -8.872 1.00 83.25 95 ASN A CA 1
ATOM 815 C C . ASN A 1 95 ? -1.961 16.971 -8.300 1.00 83.25 95 ASN A C 1
ATOM 817 O O . ASN A 1 95 ? -2.747 16.721 -7.388 1.00 83.25 95 ASN A O 1
ATOM 821 N N . HIS A 1 96 ? -1.227 16.022 -8.878 1.00 84.25 96 HIS A N 1
ATOM 822 C CA . HIS A 1 96 ? -1.214 14.646 -8.392 1.00 84.25 96 HIS A CA 1
ATOM 823 C C . HIS A 1 96 ? -0.255 14.456 -7.207 1.00 84.25 96 HIS A C 1
ATOM 825 O O . HIS A 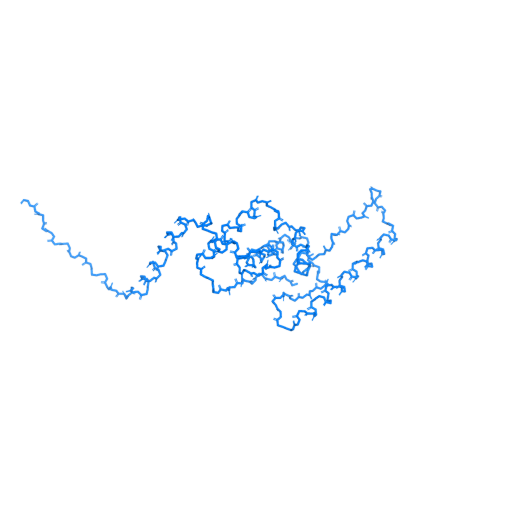1 96 ? 0.750 15.154 -7.086 1.00 84.25 96 HIS A O 1
ATOM 831 N N . ASP A 1 97 ? -0.503 13.426 -6.397 1.00 80.31 97 ASP A N 1
ATOM 832 C CA . ASP A 1 97 ? 0.321 13.095 -5.223 1.00 80.31 97 ASP A CA 1
ATOM 833 C C . ASP A 1 97 ? 1.535 12.197 -5.545 1.00 80.31 97 ASP A C 1
ATOM 835 O O . ASP A 1 97 ? 2.295 11.828 -4.651 1.00 80.31 97 ASP A O 1
ATOM 839 N N . TYR A 1 98 ? 1.730 11.816 -6.813 1.00 83.62 98 TYR A N 1
ATOM 840 C CA . TYR A 1 98 ? 2.883 11.006 -7.217 1.00 83.62 98 TYR A CA 1
ATOM 841 C C . TYR A 1 98 ? 4.188 11.816 -7.162 1.00 83.62 98 TYR A C 1
ATOM 843 O O . TYR A 1 98 ? 4.196 12.994 -7.536 1.00 83.62 98 TYR A O 1
ATOM 851 N N . PRO A 1 99 ? 5.310 11.200 -6.743 1.00 84.62 99 PRO A N 1
ATOM 852 C CA . PRO A 1 99 ? 6.622 11.816 -6.886 1.00 84.62 99 PRO A CA 1
ATOM 853 C C . PRO A 1 99 ? 6.961 12.045 -8.359 1.00 84.62 99 PRO A C 1
ATOM 855 O O . PRO A 1 99 ? 6.377 11.432 -9.250 1.00 84.62 99 PRO A O 1
ATOM 858 N N . ASN A 1 100 ? 7.948 12.902 -8.612 1.00 84.12 100 ASN A N 1
ATOM 859 C CA . ASN A 1 100 ? 8.352 13.207 -9.976 1.00 84.12 100 ASN A CA 1
ATOM 860 C C . ASN A 1 100 ? 8.862 11.953 -10.706 1.00 84.12 100 ASN A C 1
ATOM 862 O O . ASN A 1 100 ? 9.805 11.309 -10.241 1.00 84.12 100 ASN A O 1
ATOM 866 N N . LEU A 1 101 ? 8.281 11.644 -11.865 1.00 83.06 101 LEU A N 1
ATOM 867 C CA . LEU A 1 101 ? 8.707 10.516 -12.688 1.00 83.06 101 LEU A CA 1
ATOM 868 C C . LEU A 1 101 ? 10.098 10.788 -13.289 1.00 83.06 101 LEU A C 1
ATOM 870 O O . LEU A 1 101 ? 10.274 11.699 -14.097 1.00 83.06 101 LEU A O 1
ATOM 874 N N . MET A 1 102 ? 11.103 9.993 -12.903 1.00 76.81 102 MET A N 1
ATOM 875 C CA . MET A 1 102 ? 12.469 10.072 -13.441 1.00 76.81 102 MET A CA 1
ATOM 876 C C . MET A 1 102 ? 12.854 8.787 -14.187 1.00 76.81 102 MET A C 1
ATOM 878 O O . MET A 1 102 ? 13.528 7.925 -13.633 1.00 76.81 102 MET A O 1
ATOM 882 N N . ILE A 1 103 ? 12.481 8.682 -15.466 1.00 72.75 103 ILE A N 1
ATOM 883 C CA . ILE A 1 103 ? 12.729 7.484 -16.298 1.00 72.75 103 ILE A CA 1
ATOM 884 C C . ILE A 1 103 ? 14.229 7.162 -16.448 1.00 72.75 103 ILE A C 1
ATOM 886 O O . ILE A 1 103 ? 14.632 6.003 -16.424 1.00 72.75 103 ILE A O 1
ATOM 890 N N . GLU A 1 104 ? 15.086 8.179 -16.557 1.00 67.94 104 GLU A N 1
ATOM 891 C CA . GLU A 1 104 ? 16.529 7.981 -16.776 1.00 67.94 104 GLU A CA 1
ATOM 892 C C . GLU A 1 104 ? 17.340 7.777 -15.482 1.00 67.94 104 GLU A C 1
ATOM 894 O O . GLU A 1 104 ? 18.556 7.551 -15.533 1.00 67.94 104 GLU A O 1
ATOM 899 N N . ALA A 1 105 ? 16.709 7.881 -14.308 1.00 66.62 105 ALA A N 1
ATOM 900 C CA . ALA A 1 105 ? 17.421 7.784 -13.042 1.00 66.62 105 ALA A CA 1
ATOM 901 C C . ALA A 1 105 ? 17.884 6.345 -12.788 1.00 66.62 105 ALA A C 1
ATOM 903 O O . ALA A 1 105 ? 17.096 5.445 -12.521 1.00 66.62 105 ALA A O 1
ATOM 904 N N . ARG A 1 106 ? 19.203 6.130 -12.817 1.00 64.94 106 ARG A N 1
ATOM 905 C CA . ARG A 1 106 ? 19.795 4.871 -12.358 1.00 64.94 106 ARG A CA 1
ATOM 906 C C . ARG A 1 106 ? 19.944 4.900 -10.845 1.00 64.94 106 ARG A C 1
ATOM 908 O O . ARG A 1 106 ? 20.830 5.582 -10.325 1.00 64.94 106 ARG A O 1
ATOM 915 N N . ILE A 1 107 ? 19.095 4.144 -10.165 1.00 67.56 107 ILE A N 1
ATOM 916 C CA . ILE A 1 107 ? 19.284 3.792 -8.759 1.00 67.56 107 ILE A CA 1
ATOM 917 C C . ILE A 1 107 ? 20.473 2.827 -8.700 1.00 67.56 107 ILE A C 1
ATOM 919 O O . ILE A 1 107 ? 20.612 1.942 -9.549 1.00 67.56 107 ILE A O 1
ATOM 923 N N . LYS A 1 108 ? 21.405 3.055 -7.773 1.00 69.44 108 LYS A N 1
ATOM 924 C CA . LYS A 1 108 ? 22.508 2.113 -7.560 1.00 69.44 108 LYS A CA 1
ATOM 925 C C . LYS A 1 108 ? 21.964 0.913 -6.795 1.00 69.44 108 LYS A C 1
ATOM 927 O O . LYS A 1 108 ? 21.104 1.094 -5.950 1.00 69.44 108 LYS A O 1
ATOM 932 N N . ASP A 1 109 ? 22.539 -0.268 -7.002 1.00 66.50 109 ASP A N 1
ATOM 933 C CA . ASP A 1 109 ? 22.104 -1.490 -6.304 1.00 66.50 109 ASP A CA 1
ATOM 934 C C . ASP A 1 109 ? 22.081 -1.313 -4.763 1.00 66.50 109 ASP A C 1
ATOM 936 O O . ASP A 1 109 ? 21.192 -1.825 -4.101 1.00 66.50 109 ASP A O 1
ATOM 940 N N . ALA A 1 110 ? 23.002 -0.522 -4.196 1.00 66.94 110 ALA A N 1
ATOM 941 C CA . ALA A 1 110 ? 23.042 -0.216 -2.759 1.00 66.94 110 ALA A CA 1
ATOM 942 C C . ALA A 1 110 ? 21.946 0.754 -2.276 1.00 66.94 110 ALA A C 1
ATOM 944 O O . ALA A 1 110 ? 21.666 0.795 -1.089 1.00 66.94 110 ALA A O 1
ATOM 945 N N . ASP A 1 111 ? 21.366 1.547 -3.177 1.00 77.56 111 ASP A N 1
ATOM 946 C CA . ASP A 1 111 ? 20.260 2.460 -2.872 1.00 77.56 111 ASP A CA 1
ATOM 947 C C . ASP A 1 111 ? 18.894 1.778 -3.108 1.00 77.56 111 ASP A C 1
ATOM 949 O O . ASP A 1 111 ? 17.864 2.369 -2.800 1.00 77.56 111 ASP A O 1
ATOM 953 N N . LEU A 1 112 ? 18.865 0.576 -3.705 1.00 77.50 112 LEU A N 1
ATOM 954 C CA . LEU A 1 112 ? 17.629 -0.112 -4.093 1.00 77.50 112 LEU A CA 1
ATOM 955 C C . LEU A 1 112 ? 16.833 -0.577 -2.874 1.00 77.50 112 LEU A C 1
ATOM 957 O O . LEU A 1 112 ? 15.651 -0.269 -2.788 1.00 77.50 112 LEU A O 1
ATOM 961 N N . GLU A 1 113 ? 17.498 -1.243 -1.927 1.00 78.75 113 GLU A N 1
ATOM 962 C CA . GLU A 1 113 ? 16.895 -1.716 -0.671 1.00 78.75 113 GLU A CA 1
ATOM 963 C C . GLU A 1 113 ? 16.265 -0.544 0.100 1.00 78.75 113 GLU A C 1
ATOM 965 O O . GLU A 1 113 ? 15.102 -0.596 0.492 1.00 78.75 113 GLU A O 1
ATOM 970 N N . ASP A 1 114 ? 16.972 0.590 0.176 1.00 85.25 114 ASP A N 1
ATOM 971 C CA . ASP A 1 114 ? 16.441 1.814 0.782 1.00 85.25 114 ASP A CA 1
ATOM 972 C C . ASP A 1 114 ? 15.180 2.322 0.058 1.00 85.25 114 ASP A C 1
ATOM 974 O O . ASP A 1 114 ? 14.258 2.841 0.691 1.00 85.25 114 ASP A O 1
ATOM 978 N N . GLN A 1 115 ? 15.121 2.229 -1.276 1.00 85.38 115 GLN A N 1
ATOM 979 C CA . GLN A 1 115 ? 13.935 2.650 -2.027 1.00 85.38 115 GLN A CA 1
ATOM 980 C C . GLN A 1 115 ? 12.771 1.660 -1.907 1.00 85.38 115 GLN A C 1
ATOM 982 O O . GLN A 1 115 ? 11.621 2.102 -1.881 1.00 85.38 115 GLN A O 1
ATOM 987 N N . GLU A 1 116 ? 13.049 0.360 -1.818 1.00 87.56 116 GLU A N 1
ATOM 988 C CA . GLU A 1 116 ? 12.051 -0.677 -1.541 1.00 87.56 116 GLU A CA 1
ATOM 989 C C . GLU A 1 116 ? 11.403 -0.437 -0.176 1.00 87.56 116 GLU A C 1
ATOM 991 O O . GLU A 1 116 ? 10.178 -0.332 -0.089 1.00 87.56 116 GLU A O 1
ATOM 996 N N . ASP A 1 117 ? 12.203 -0.207 0.865 1.00 89.88 117 ASP A N 1
ATOM 997 C CA . ASP A 1 117 ? 11.712 0.118 2.207 1.00 89.88 117 ASP A CA 1
ATOM 998 C C . ASP A 1 117 ? 10.849 1.385 2.215 1.00 89.88 117 ASP A C 1
ATOM 1000 O O . ASP A 1 117 ? 9.790 1.448 2.856 1.00 89.88 117 ASP A O 1
ATOM 1004 N N . ILE A 1 118 ? 11.270 2.411 1.471 1.00 90.25 118 ILE A N 1
ATOM 1005 C CA . ILE A 1 118 ? 10.497 3.645 1.327 1.00 90.25 118 ILE A CA 1
ATOM 1006 C C . ILE A 1 118 ? 9.166 3.381 0.611 1.00 90.25 118 ILE A C 1
ATOM 1008 O O . ILE A 1 118 ? 8.140 3.922 1.038 1.00 90.25 118 ILE A O 1
ATOM 1012 N N . LEU A 1 119 ? 9.159 2.564 -0.447 1.00 91.62 119 LEU A N 1
ATOM 1013 C CA . LEU A 1 119 ? 7.945 2.197 -1.172 1.00 91.62 119 LEU A CA 1
ATOM 1014 C C . LEU A 1 119 ? 6.977 1.438 -0.263 1.00 91.62 119 LEU A C 1
ATOM 1016 O O . LEU A 1 119 ? 5.806 1.804 -0.185 1.00 91.62 119 LEU A O 1
ATOM 1020 N N . ILE A 1 120 ? 7.456 0.427 0.461 1.00 92.94 120 ILE A N 1
ATOM 1021 C CA . ILE A 1 120 ? 6.640 -0.359 1.394 1.00 92.94 120 ILE A CA 1
ATOM 1022 C C . ILE A 1 120 ? 6.034 0.543 2.467 1.00 92.94 120 ILE A C 1
ATOM 1024 O O . ILE A 1 120 ? 4.825 0.511 2.709 1.00 92.94 120 ILE A O 1
ATOM 1028 N N . ARG A 1 121 ? 6.841 1.429 3.058 1.00 92.44 121 ARG A N 1
ATOM 1029 C CA . ARG A 1 121 ? 6.356 2.397 4.044 1.00 92.44 121 ARG A CA 1
ATOM 1030 C C . ARG A 1 121 ? 5.286 3.325 3.467 1.00 92.44 121 ARG A C 1
ATOM 1032 O O . ARG A 1 12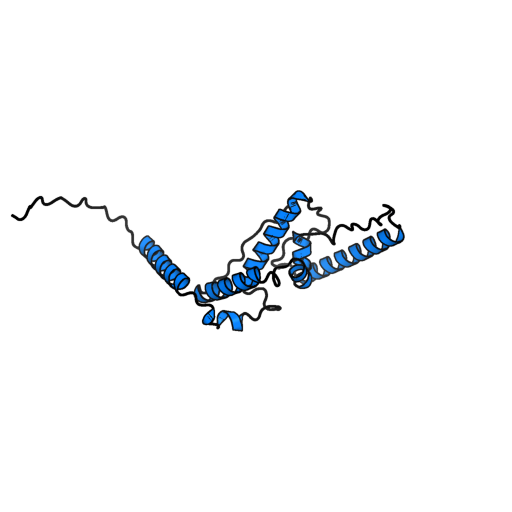1 ? 4.280 3.583 4.126 1.00 92.44 121 ARG A O 1
ATOM 1039 N N . LEU A 1 122 ? 5.474 3.808 2.241 1.00 92.06 122 LEU A N 1
ATOM 1040 C CA . LEU A 1 122 ? 4.471 4.614 1.548 1.00 92.06 122 LEU A CA 1
ATOM 1041 C C . LEU A 1 122 ? 3.178 3.821 1.310 1.00 92.06 122 LEU A C 1
ATOM 1043 O O . LEU A 1 122 ? 2.089 4.360 1.503 1.00 92.06 122 LEU A O 1
ATOM 1047 N N . MET A 1 123 ? 3.272 2.544 0.939 1.00 93.12 123 MET A N 1
ATOM 1048 C CA . MET A 1 123 ? 2.105 1.679 0.756 1.00 93.12 123 MET A CA 1
ATOM 1049 C C . MET A 1 123 ? 1.346 1.452 2.069 1.00 93.12 123 MET A C 1
ATOM 1051 O O . MET A 1 123 ? 0.115 1.488 2.069 1.00 93.12 123 MET A O 1
ATOM 1055 N N . HIS A 1 124 ? 2.042 1.302 3.200 1.00 94.25 124 HIS A N 1
ATOM 1056 C CA . HIS A 1 124 ? 1.404 1.242 4.520 1.00 94.25 124 HIS A CA 1
ATOM 1057 C C . HIS A 1 124 ? 0.635 2.530 4.834 1.00 94.25 124 HIS A C 1
ATOM 1059 O O . HIS A 1 124 ? -0.526 2.480 5.244 1.00 94.25 124 HIS A O 1
ATOM 1065 N N . ASP A 1 125 ? 1.239 3.689 4.578 1.00 92.50 125 ASP A N 1
ATOM 1066 C CA . ASP A 1 125 ? 0.582 4.980 4.777 1.00 92.50 125 ASP A CA 1
ATOM 1067 C C . ASP A 1 125 ? -0.652 5.140 3.893 1.00 92.50 125 ASP A C 1
ATOM 1069 O O . ASP A 1 125 ? -1.710 5.557 4.373 1.00 92.50 125 ASP A O 1
ATOM 1073 N N . ARG A 1 126 ? -0.546 4.801 2.603 1.00 91.81 126 ARG A N 1
ATOM 1074 C CA . ARG A 1 126 ? -1.684 4.844 1.674 1.00 91.81 126 ARG A CA 1
ATOM 1075 C C . ARG A 1 126 ? -2.808 3.939 2.150 1.00 91.81 126 ARG A C 1
ATOM 1077 O O . ARG A 1 126 ? -3.969 4.363 2.149 1.00 91.81 126 ARG A O 1
ATOM 1084 N N . PHE A 1 127 ? -2.456 2.752 2.639 1.00 94.38 127 PHE A N 1
ATOM 1085 C CA . PHE A 1 127 ? -3.413 1.817 3.196 1.00 94.38 127 PHE A CA 1
ATOM 1086 C C . PHE A 1 127 ? -4.149 2.419 4.401 1.00 94.38 127 PHE A C 1
ATOM 1088 O O . PHE A 1 127 ? -5.378 2.499 4.387 1.00 94.38 127 PHE A O 1
ATOM 1095 N N . ILE A 1 128 ? -3.427 2.913 5.411 1.00 94.12 128 ILE A N 1
ATOM 1096 C CA . ILE A 1 128 ? -4.029 3.513 6.613 1.00 94.12 128 ILE A CA 1
ATOM 1097 C C . ILE A 1 128 ? -4.912 4.719 6.253 1.00 94.12 128 ILE A C 1
ATOM 1099 O O . ILE A 1 128 ? -6.022 4.871 6.772 1.00 94.12 128 ILE A O 1
ATOM 1103 N N . ASN A 1 129 ? -4.478 5.531 5.288 1.00 92.25 129 ASN A N 1
ATOM 1104 C CA . ASN A 1 129 ? -5.196 6.719 4.829 1.00 92.25 129 ASN A CA 1
ATOM 1105 C C . ASN A 1 129 ? -6.383 6.434 3.891 1.00 92.25 129 ASN A C 1
ATOM 1107 O O . ASN A 1 129 ? -7.060 7.373 3.448 1.00 92.25 129 ASN A O 1
ATOM 1111 N N . GLY A 1 130 ? -6.677 5.166 3.594 1.00 91.31 130 GLY A N 1
ATOM 1112 C CA . GLY A 1 130 ? -7.834 4.791 2.786 1.00 91.31 130 GLY A CA 1
ATOM 1113 C C . GLY A 1 130 ? -7.685 5.150 1.309 1.00 91.31 130 GLY A C 1
ATOM 1114 O O . GLY A 1 130 ? -8.669 5.552 0.685 1.00 91.31 130 GLY A O 1
ATOM 1115 N N . LEU A 1 131 ? -6.456 5.125 0.785 1.00 89.62 131 LEU A N 1
ATOM 1116 C CA . LEU A 1 131 ? -6.149 5.506 -0.597 1.00 89.62 131 LEU A CA 1
ATOM 1117 C C . LEU A 1 131 ? -6.220 4.332 -1.580 1.00 89.62 131 LEU A C 1
ATOM 1119 O O . LEU A 1 131 ? -6.326 4.575 -2.777 1.00 89.62 131 LEU A O 1
ATOM 1123 N N . ASP A 1 132 ? -6.273 3.093 -1.093 1.00 90.56 132 ASP A N 1
ATOM 1124 C CA . ASP A 1 132 ? -6.251 1.888 -1.931 1.00 90.56 132 ASP A CA 1
ATOM 1125 C C . ASP A 1 132 ? -7.659 1.330 -2.208 1.00 90.56 132 ASP A C 1
ATOM 1127 O O . ASP A 1 132 ? -7.888 0.121 -2.188 1.00 90.56 132 ASP A O 1
ATOM 1131 N N . LYS A 1 133 ? -8.639 2.211 -2.429 1.00 89.19 133 LYS A N 1
ATOM 1132 C CA . LYS A 1 133 ? -10.064 1.830 -2.527 1.00 89.19 133 LYS A CA 1
ATOM 1133 C C . LYS A 1 133 ? -10.378 0.896 -3.695 1.00 89.19 133 LYS A C 1
ATOM 1135 O O . LYS A 1 133 ? -11.361 0.168 -3.634 1.00 89.19 133 LYS A O 1
ATOM 1140 N N . ASP A 1 134 ? -9.548 0.916 -4.733 1.00 89.44 134 ASP A N 1
ATOM 1141 C CA . ASP A 1 134 ? -9.712 0.060 -5.909 1.00 89.44 134 ASP A CA 1
ATOM 1142 C C . ASP A 1 134 ? -9.403 -1.417 -5.605 1.00 89.44 134 ASP A C 1
ATOM 1144 O O . ASP A 1 134 ? -9.825 -2.304 -6.343 1.00 89.44 134 ASP A O 1
ATOM 1148 N N . PHE A 1 135 ? -8.691 -1.689 -4.505 1.00 89.50 135 PHE A N 1
ATOM 1149 C CA . PHE A 1 135 ? -8.234 -3.030 -4.127 1.00 89.50 135 PHE A CA 1
ATOM 1150 C C . PHE A 1 135 ? -8.738 -3.474 -2.753 1.00 89.50 135 PHE A C 1
ATOM 1152 O O . PHE A 1 135 ? -8.854 -4.672 -2.503 1.00 89.50 135 PHE A O 1
ATOM 1159 N N . ILE A 1 136 ? -9.031 -2.525 -1.862 1.00 91.12 136 ILE A N 1
ATOM 1160 C CA . ILE A 1 136 ? -9.476 -2.784 -0.497 1.00 91.12 136 ILE A CA 1
ATOM 1161 C C . ILE A 1 136 ? -10.816 -2.111 -0.242 1.00 91.12 136 ILE A C 1
ATOM 1163 O O . ILE A 1 136 ? -10.966 -0.891 -0.345 1.00 91.12 136 ILE A O 1
ATOM 1167 N N . ASP A 1 137 ? -11.773 -2.921 0.200 1.00 93.31 137 ASP A N 1
ATOM 1168 C CA . ASP A 1 137 ? -13.034 -2.426 0.728 1.00 93.31 137 ASP A CA 1
ATOM 1169 C C . ASP A 1 137 ? -12.862 -1.969 2.183 1.00 93.31 137 ASP A C 1
ATOM 1171 O O . ASP A 1 137 ? -13.001 -2.733 3.142 1.00 93.31 137 ASP A O 1
ATOM 1175 N N . TYR A 1 138 ? -12.553 -0.683 2.344 1.00 93.69 138 TYR A N 1
ATOM 1176 C CA . TYR A 1 138 ? -12.423 -0.066 3.660 1.00 93.69 138 TYR A CA 1
ATOM 1177 C C . TYR A 1 138 ? -13.723 -0.051 4.455 1.00 93.69 138 TYR A C 1
ATOM 1179 O O . TYR A 1 138 ? -13.646 0.009 5.675 1.00 93.69 138 TYR A O 1
ATOM 1187 N N . GLN A 1 139 ? -14.905 -0.133 3.832 1.00 93.19 139 GLN A N 1
ATOM 1188 C CA . GLN A 1 139 ? -16.149 -0.144 4.608 1.00 93.19 139 GLN A CA 1
ATOM 1189 C C . GLN A 1 139 ? -16.237 -1.392 5.485 1.00 93.19 139 GLN A C 1
ATOM 1191 O O . GLN A 1 139 ? -16.639 -1.294 6.643 1.00 93.19 139 GLN A O 1
ATOM 1196 N N . GLN A 1 140 ? -15.792 -2.538 4.963 1.00 93.19 140 GLN A N 1
ATOM 1197 C CA . GLN A 1 140 ? -15.732 -3.784 5.725 1.00 93.19 140 GLN A CA 1
ATOM 1198 C C . GLN A 1 140 ? -14.738 -3.707 6.883 1.00 93.19 140 GLN A C 1
ATOM 1200 O O . GLN A 1 140 ? -14.994 -4.273 7.935 1.00 93.19 140 GLN A O 1
ATOM 1205 N N . ILE A 1 141 ? -13.617 -3.002 6.717 1.00 93.25 141 ILE A N 1
ATOM 1206 C CA . ILE A 1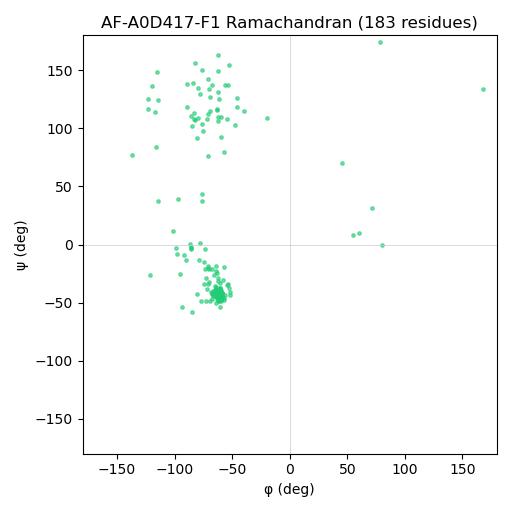 141 ? -12.603 -2.867 7.772 1.00 93.25 141 ILE A CA 1
ATOM 1207 C C . ILE A 1 141 ? -13.061 -1.858 8.827 1.00 93.25 141 ILE A C 1
ATOM 1209 O O . ILE A 1 141 ? -13.022 -2.139 10.022 1.00 93.25 141 ILE A O 1
ATOM 1213 N N . ASP A 1 142 ? -13.526 -0.690 8.386 1.00 94.31 142 ASP A N 1
ATOM 1214 C CA . ASP A 1 142 ? -13.874 0.437 9.248 1.00 94.31 142 ASP A CA 1
ATOM 1215 C C . ASP A 1 142 ? -15.073 0.129 10.147 1.00 94.31 142 ASP A C 1
ATOM 1217 O O . ASP A 1 142 ? -15.191 0.723 11.215 1.00 94.31 142 ASP A O 1
ATOM 1221 N N . GLN A 1 143 ? -15.959 -0.782 9.733 1.00 92.50 143 GLN A N 1
ATOM 1222 C CA . GLN A 1 143 ? -17.144 -1.198 10.491 1.00 92.50 143 GLN A CA 1
ATOM 1223 C C . GLN A 1 143 ? -16.950 -2.507 11.266 1.00 92.50 143 GLN A C 1
ATOM 1225 O O . GLN A 1 143 ? -17.860 -2.910 11.985 1.00 92.50 143 GLN A O 1
ATOM 1230 N N . ASN A 1 144 ? -15.798 -3.171 11.140 1.00 93.00 144 ASN A N 1
ATOM 1231 C CA . ASN A 1 144 ? -15.567 -4.444 11.810 1.00 93.00 144 ASN A CA 1
ATOM 1232 C C . ASN A 1 144 ? -15.046 -4.239 13.239 1.00 93.00 144 ASN A C 1
ATOM 1234 O O . ASN A 1 144 ? -13.908 -3.821 1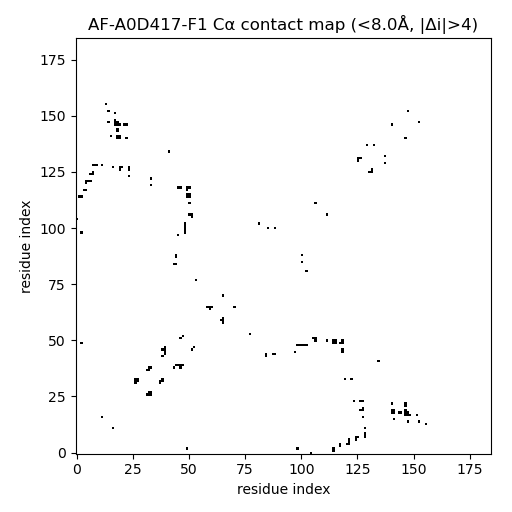3.448 1.00 93.00 144 ASN A O 1
ATOM 1238 N N . GLU A 1 145 ? -15.893 -4.569 14.211 1.00 91.06 145 GLU A N 1
ATOM 1239 C CA . GLU A 1 145 ? -15.588 -4.506 15.644 1.00 91.06 145 GLU A CA 1
ATOM 1240 C C . GLU A 1 145 ? -14.583 -5.581 16.089 1.00 91.06 145 GLU A C 1
ATOM 1242 O O . GLU A 1 145 ? -13.890 -5.380 17.079 1.00 91.06 145 GLU A O 1
ATOM 1247 N N . ASP A 1 146 ? -14.407 -6.678 15.341 1.00 91.88 146 ASP A N 1
ATOM 1248 C CA . ASP A 1 146 ? -13.403 -7.707 15.667 1.00 91.88 146 ASP A CA 1
ATOM 1249 C C . ASP A 1 146 ? -11.965 -7.161 15.591 1.00 91.88 146 ASP A C 1
ATOM 1251 O O . ASP A 1 146 ? -11.030 -7.747 16.144 1.00 91.88 146 ASP A O 1
ATOM 1255 N N . TYR A 1 147 ? -11.778 -6.027 14.908 1.00 90.88 147 TYR A N 1
ATOM 1256 C CA . TYR A 1 147 ? -10.506 -5.314 14.851 1.00 90.88 147 TYR A CA 1
ATOM 1257 C C . TYR A 1 147 ? -10.281 -4.343 16.019 1.00 90.88 147 TYR A C 1
ATOM 1259 O O . TYR A 1 147 ? -9.198 -3.757 16.103 1.00 90.88 147 TYR A O 1
ATOM 1267 N N . ASP A 1 148 ? -11.242 -4.192 16.934 1.00 90.00 148 ASP A N 1
ATOM 1268 C CA . ASP A 1 148 ? -11.091 -3.351 18.121 1.00 90.00 148 ASP A CA 1
ATOM 1269 C C . ASP A 1 148 ? -10.216 -4.034 19.180 1.00 90.00 148 ASP A C 1
ATOM 1271 O O . ASP A 1 148 ? -10.638 -4.923 19.922 1.00 90.00 148 ASP A O 1
ATOM 1275 N N . ASP A 1 149 ? -8.969 -3.577 19.293 1.00 88.31 149 ASP A N 1
ATOM 1276 C CA . ASP A 1 149 ? -8.067 -3.994 20.363 1.00 88.31 149 ASP A CA 1
ATOM 1277 C C . ASP A 1 149 ? -8.334 -3.172 21.635 1.00 88.31 149 ASP A C 1
ATOM 1279 O O . ASP A 1 149 ? -7.984 -1.993 21.724 1.00 88.31 149 ASP A O 1
ATOM 1283 N N . GLN A 1 150 ? -8.929 -3.808 22.651 1.00 87.56 150 GLN A N 1
ATOM 1284 C CA . GLN A 1 150 ? -9.210 -3.181 23.950 1.00 87.56 150 GLN A CA 1
ATOM 1285 C C . GLN A 1 150 ? -7.969 -2.576 24.602 1.00 87.56 150 GLN A C 1
ATOM 1287 O O . GLN A 1 150 ? -8.058 -1.531 25.247 1.00 87.56 150 GLN A O 1
ATOM 1292 N N . LYS A 1 151 ? -6.803 -3.206 24.430 1.00 90.31 151 LYS A N 1
ATOM 1293 C CA . LYS A 1 151 ? -5.555 -2.680 24.975 1.00 90.31 151 LYS A CA 1
ATOM 1294 C C . LYS A 1 151 ? -5.190 -1.371 24.285 1.00 90.31 151 LYS A C 1
ATOM 1296 O O . LYS A 1 151 ? -4.832 -0.420 24.973 1.00 90.31 151 LYS A O 1
ATOM 1301 N N . GLN A 1 152 ? -5.313 -1.314 22.960 1.00 89.56 152 GLN A N 1
ATOM 1302 C CA . GLN A 1 152 ? -5.031 -0.095 22.207 1.00 89.56 152 GLN A CA 1
ATOM 1303 C C . GLN A 1 152 ? -6.014 1.022 22.566 1.00 89.56 152 GLN A C 1
ATOM 1305 O O . GLN A 1 152 ? -5.591 2.146 22.798 1.00 89.56 152 GLN A O 1
ATOM 1310 N N . MET A 1 153 ? -7.306 0.713 22.705 1.00 87.88 153 MET A N 1
ATOM 1311 C CA . MET A 1 153 ? -8.299 1.705 23.133 1.00 87.88 153 MET A CA 1
ATOM 1312 C C . MET A 1 153 ? -7.981 2.289 24.512 1.00 87.88 153 MET A C 1
ATOM 1314 O O . MET A 1 153 ? -8.097 3.496 24.707 1.00 87.88 153 MET A O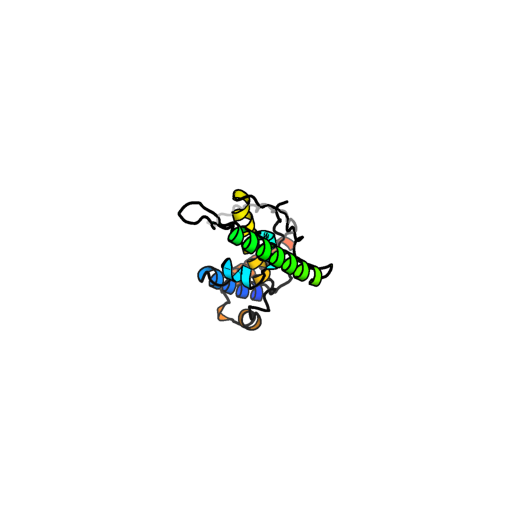 1
ATOM 1318 N N . ASN A 1 154 ? -7.561 1.454 25.467 1.00 89.75 154 ASN A N 1
ATOM 1319 C CA . ASN A 1 154 ? -7.162 1.933 26.790 1.00 89.75 154 ASN A CA 1
ATOM 1320 C C . ASN A 1 154 ? -5.951 2.866 26.714 1.00 89.75 154 ASN A C 1
ATOM 1322 O O . ASN A 1 154 ? -5.969 3.922 27.337 1.00 89.75 154 ASN A O 1
ATOM 1326 N N . LEU A 1 155 ? -4.943 2.512 25.913 1.00 90.62 155 LEU A N 1
ATOM 1327 C CA . LEU A 1 155 ? -3.775 3.366 25.692 1.00 90.62 155 LEU A CA 1
ATOM 1328 C C . LEU A 1 155 ? -4.158 4.701 25.046 1.00 90.62 155 LEU A C 1
ATOM 1330 O O . LEU A 1 155 ? -3.668 5.741 25.472 1.00 90.62 155 LEU A O 1
ATOM 1334 N N . ASP A 1 156 ? -5.064 4.689 24.070 1.00 89.88 156 ASP A N 1
ATOM 1335 C CA . ASP A 1 156 ? -5.539 5.910 23.418 1.00 89.88 156 ASP A CA 1
ATOM 1336 C C . ASP A 1 156 ? -6.295 6.828 24.392 1.00 89.88 156 ASP A C 1
ATOM 1338 O O . ASP A 1 156 ? -6.139 8.049 24.324 1.00 89.88 156 ASP A O 1
ATOM 1342 N N . MET A 1 157 ? -7.096 6.248 25.297 1.00 88.62 157 MET A N 1
ATOM 1343 C CA . MET A 1 157 ? -7.796 6.979 26.362 1.00 88.62 157 MET A CA 1
ATOM 1344 C C . MET A 1 157 ? -6.816 7.557 27.390 1.00 88.62 157 MET A C 1
ATOM 1346 O O . MET A 1 157 ? -6.969 8.701 27.817 1.00 88.62 157 MET A O 1
ATOM 1350 N N . GLU A 1 158 ? -5.805 6.783 27.790 1.00 90.94 158 GLU A N 1
ATOM 1351 C CA . GLU A 1 158 ? -4.744 7.246 28.688 1.00 90.94 158 GLU A CA 1
ATOM 1352 C C . GLU A 1 158 ? -3.936 8.387 28.051 1.00 90.94 158 GLU A C 1
ATOM 1354 O O . GLU A 1 158 ? -3.698 9.406 28.696 1.00 90.94 158 GLU A O 1
ATOM 1359 N N . GLU A 1 159 ? -3.558 8.265 26.777 1.00 89.81 159 GLU A N 1
ATOM 1360 C CA . GLU A 1 159 ? -2.857 9.315 26.032 1.00 89.81 159 GLU A CA 1
ATOM 1361 C C . GLU A 1 159 ? -3.689 10.603 25.959 1.00 89.81 159 GLU A C 1
ATOM 1363 O O . GLU A 1 159 ? -3.172 11.685 26.237 1.00 89.81 159 GLU A O 1
ATOM 1368 N N . GLU A 1 160 ? -4.986 10.495 25.656 1.00 89.94 160 GLU A N 1
ATOM 1369 C CA . GLU A 1 160 ? -5.902 11.640 25.659 1.00 89.94 160 GLU A CA 1
ATOM 1370 C C . GLU A 1 160 ? -5.981 12.302 27.043 1.00 89.94 160 GLU A C 1
ATOM 1372 O O . GLU A 1 160 ? -5.940 13.530 27.152 1.00 89.94 160 GLU A O 1
ATOM 1377 N N . TYR A 1 161 ? -6.029 11.505 28.114 1.00 88.44 161 TYR A N 1
ATOM 1378 C CA . TYR A 1 161 ? -5.982 12.012 29.483 1.00 88.44 161 TYR A CA 1
ATOM 1379 C C . TYR A 1 161 ? -4.688 12.793 29.763 1.00 88.44 161 TYR A C 1
ATOM 1381 O O . TYR A 1 161 ? -4.746 13.908 30.286 1.00 88.44 161 TYR A O 1
ATOM 1389 N N . PHE A 1 162 ? -3.524 12.261 29.376 1.00 89.12 162 PHE A N 1
ATOM 1390 C CA . PHE A 1 162 ? -2.240 12.940 29.574 1.00 89.12 162 PHE A CA 1
ATOM 1391 C C . PHE A 1 162 ? -2.101 14.224 28.749 1.00 89.12 162 PHE A C 1
ATOM 1393 O O . PHE A 1 162 ? -1.578 15.214 29.263 1.00 89.12 162 PHE A O 1
ATOM 1400 N N . GLU A 1 163 ? -2.559 14.241 27.496 1.00 88.75 163 GLU A N 1
ATOM 1401 C CA . GLU A 1 163 ? -2.517 15.447 26.658 1.00 88.75 163 GLU A CA 1
ATOM 1402 C C . GLU A 1 163 ? -3.430 16.551 27.202 1.00 88.75 163 GLU A C 1
ATOM 1404 O O . GLU A 1 163 ? -3.015 17.708 27.289 1.00 88.75 163 GLU A O 1
ATOM 1409 N N . ASN A 1 164 ? -4.633 16.199 27.665 1.00 86.19 164 ASN A N 1
ATOM 1410 C CA . ASN A 1 164 ? -5.540 17.161 28.290 1.00 86.19 164 ASN A CA 1
ATOM 1411 C C . ASN A 1 164 ? -4.961 17.726 29.597 1.00 86.19 164 ASN A C 1
ATOM 1413 O O . ASN A 1 164 ? -5.050 18.929 29.841 1.00 86.19 164 ASN A O 1
ATOM 1417 N N . LEU A 1 165 ? -4.290 16.893 30.404 1.00 80.88 165 LEU A N 1
ATOM 1418 C CA . LEU A 1 165 ? -3.606 17.348 31.616 1.00 80.88 165 LEU A CA 1
ATOM 1419 C C . LEU A 1 165 ? -2.475 18.336 31.323 1.00 80.88 165 LEU A C 1
ATOM 1421 O O . LEU A 1 165 ? -2.348 19.320 32.045 1.00 80.88 165 LEU A O 1
ATOM 1425 N N . LYS A 1 166 ? -1.672 18.121 30.270 1.00 73.69 166 LYS A N 1
ATOM 1426 C CA . LYS A 1 166 ? -0.596 19.055 29.877 1.00 73.69 166 LYS A CA 1
ATOM 1427 C C . LYS A 1 166 ? -1.119 20.465 29.588 1.00 73.69 166 LYS A C 1
ATOM 1429 O O . LYS A 1 166 ? -0.387 21.425 29.809 1.00 73.69 166 LYS A O 1
ATOM 1434 N N . GLY A 1 167 ? -2.360 20.592 29.116 1.00 60.84 167 GLY A N 1
ATOM 1435 C CA . GLY A 1 167 ? -3.017 21.884 28.900 1.00 60.84 167 GLY A CA 1
ATOM 1436 C C . GLY A 1 167 ? -3.430 22.601 30.192 1.00 60.84 167 GLY A C 1
ATOM 1437 O O . GLY A 1 167 ? -3.444 23.831 30.224 1.00 60.84 167 GLY A O 1
ATOM 1438 N N . ASP A 1 168 ? -3.718 21.844 31.255 1.00 59.06 168 ASP A N 1
ATOM 1439 C CA . ASP A 1 168 ? -4.176 22.357 32.553 1.00 59.06 168 ASP A CA 1
ATOM 1440 C C . ASP A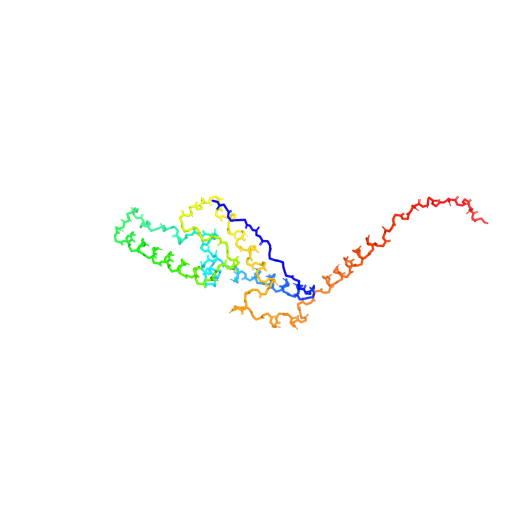 1 168 ? -3.062 22.494 33.601 1.00 59.06 168 ASP A C 1
ATOM 1442 O O . ASP A 1 168 ? -3.281 23.133 34.635 1.00 59.06 168 ASP A O 1
ATOM 1446 N N . VAL A 1 169 ? -1.846 21.996 33.333 1.00 55.00 169 VAL A N 1
ATOM 1447 C CA . VAL A 1 169 ? -0.655 22.359 34.116 1.00 55.00 169 VAL A CA 1
ATOM 1448 C C . VAL A 1 169 ? -0.276 23.810 33.805 1.00 55.00 169 VAL A C 1
ATOM 1450 O O . VAL A 1 169 ? 0.696 24.111 33.115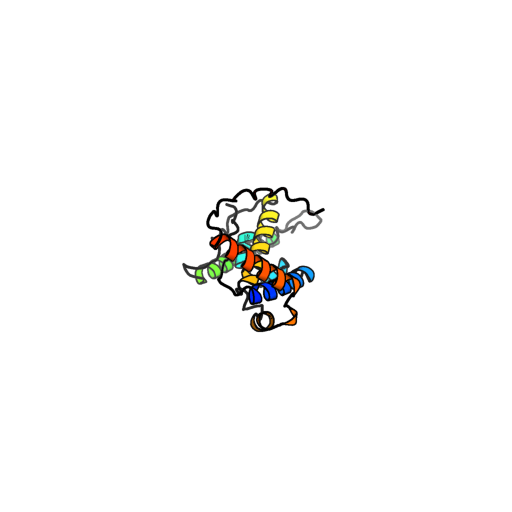 1.00 55.00 169 VAL A O 1
ATOM 1453 N N . ARG A 1 170 ? -1.034 24.752 34.374 1.00 54.19 170 ARG A N 1
ATOM 1454 C CA . ARG A 1 170 ? -0.423 25.993 34.854 1.00 54.19 170 ARG A CA 1
ATOM 1455 C C . ARG A 1 170 ? 0.656 25.551 35.832 1.00 54.19 170 ARG A C 1
ATOM 1457 O O . ARG A 1 170 ? 0.415 24.630 36.607 1.00 54.19 170 ARG A O 1
ATOM 1464 N N . GLU A 1 171 ? 1.828 26.165 35.771 1.00 52.88 171 GLU A N 1
ATOM 1465 C CA . GLU A 1 171 ? 2.885 25.997 36.766 1.00 52.88 171 GLU A CA 1
ATOM 1466 C C . GLU A 1 171 ? 2.333 26.372 38.155 1.00 52.88 171 GLU A C 1
ATOM 1468 O O . GLU A 1 171 ? 2.501 27.490 38.633 1.00 52.88 171 GLU A O 1
ATOM 1473 N N . GLU A 1 172 ? 1.595 25.472 38.801 1.00 49.25 172 GLU A N 1
ATOM 1474 C CA . GLU A 1 172 ? 1.294 25.599 40.210 1.00 49.25 172 GLU A CA 1
ATOM 1475 C C . GLU A 1 172 ? 2.606 25.306 40.920 1.00 49.25 172 GLU A C 1
ATOM 1477 O O . GLU A 1 172 ? 3.108 24.180 40.907 1.00 49.25 172 GLU A O 1
ATOM 1482 N N . GLU A 1 173 ? 3.199 26.370 41.468 1.00 43.38 173 GLU A N 1
ATOM 1483 C CA . GLU A 1 173 ? 4.328 26.295 42.381 1.00 43.38 173 GLU A CA 1
ATOM 1484 C C . GLU A 1 173 ? 4.108 25.114 43.325 1.00 43.38 173 GLU A C 1
ATOM 1486 O O . GLU A 1 173 ? 3.162 25.103 44.118 1.00 43.38 173 GLU A O 1
ATOM 1491 N N . VAL A 1 174 ? 4.983 24.112 43.225 1.00 49.84 174 VAL A N 1
ATOM 1492 C CA . VAL A 1 174 ? 5.041 23.005 44.172 1.00 49.84 174 VAL A CA 1
ATOM 1493 C C . VAL A 1 174 ? 5.320 23.623 45.537 1.00 49.84 174 VAL A C 1
ATOM 1495 O O . VAL A 1 174 ? 6.471 23.866 45.904 1.00 49.84 174 VAL A O 1
ATOM 1498 N N . LYS A 1 175 ? 4.264 23.926 46.295 1.00 52.88 175 LYS A N 1
ATOM 1499 C CA . LYS A 1 175 ? 4.394 24.287 47.700 1.00 52.88 175 LYS A CA 1
ATOM 1500 C C . LYS A 1 175 ? 4.983 23.063 48.375 1.00 52.88 175 LYS A C 1
ATOM 1502 O O . LYS A 1 175 ? 4.324 22.029 48.467 1.00 52.88 175 LYS A O 1
ATOM 1507 N N . GLN A 1 176 ? 6.246 23.175 48.785 1.00 46.44 176 GLN A N 1
ATOM 1508 C CA . GLN A 1 176 ? 6.888 22.195 49.650 1.00 46.44 176 GLN A CA 1
ATOM 1509 C C . GLN A 1 176 ? 5.913 21.882 50.782 1.00 46.44 176 GLN A C 1
ATOM 1511 O O . GLN A 1 176 ? 5.507 22.778 51.521 1.00 46.44 176 GLN A O 1
ATOM 1516 N N . SER A 1 177 ? 5.486 20.625 50.876 1.00 60.41 177 SER A N 1
ATOM 1517 C CA . SER A 1 177 ? 4.669 20.174 51.991 1.00 60.41 177 SER A CA 1
ATOM 1518 C C . SER A 1 177 ? 5.474 20.390 53.271 1.00 60.41 177 SER A C 1
ATOM 1520 O O . SER A 1 177 ? 6.480 19.708 53.486 1.00 60.41 177 SER A O 1
ATOM 1522 N N . GLU A 1 178 ? 5.068 21.348 54.103 1.00 54.66 178 GLU A N 1
ATOM 1523 C CA . GLU A 1 178 ? 5.629 21.496 55.441 1.00 54.66 178 GLU A CA 1
ATOM 1524 C C . GLU A 1 178 ? 5.298 20.233 56.237 1.00 54.66 178 GLU A C 1
ATOM 1526 O O . GLU A 1 178 ? 4.137 19.888 56.463 1.00 54.66 178 GLU A O 1
ATOM 1531 N N . TYR A 1 179 ? 6.340 19.508 56.632 1.00 62.84 179 TYR A N 1
ATOM 1532 C CA . TYR A 1 179 ? 6.235 18.382 57.545 1.00 62.84 179 TYR A CA 1
ATOM 1533 C C . TYR A 1 179 ? 5.708 18.896 58.891 1.00 62.84 179 TYR A C 1
ATOM 1535 O O . TYR A 1 179 ? 6.438 19.551 59.633 1.00 62.84 179 TYR A O 1
ATOM 1543 N N . THR A 1 180 ? 4.445 18.613 59.219 1.00 73.25 180 THR A N 1
ATOM 1544 C CA . THR A 1 180 ? 3.807 19.127 60.444 1.00 73.25 180 THR A CA 1
ATOM 1545 C C . THR A 1 180 ? 4.290 18.445 61.723 1.00 73.25 180 THR A C 1
ATOM 1547 O O . THR A 1 180 ? 3.914 18.877 62.804 1.00 73.25 180 THR A O 1
ATOM 1550 N N . GLY A 1 181 ? 5.155 17.427 61.645 1.00 63.12 181 GLY A N 1
ATOM 1551 C CA . GLY A 1 181 ? 5.922 16.918 62.788 1.00 63.12 181 GLY A CA 1
ATOM 1552 C C . GLY A 1 181 ? 5.124 16.377 63.977 1.00 63.12 181 GLY A C 1
ATOM 1553 O O . GLY A 1 181 ? 5.726 16.097 65.011 1.00 63.12 181 GLY A O 1
ATOM 1554 N N . ILE A 1 182 ? 3.808 16.199 63.858 1.00 66.81 182 ILE A N 1
ATOM 1555 C CA . ILE A 1 182 ? 2.997 15.608 64.920 1.00 66.81 182 ILE A CA 1
ATOM 1556 C C . ILE A 1 182 ? 3.081 14.088 64.761 1.00 66.81 182 ILE A C 1
ATOM 1558 O O . ILE A 1 182 ? 2.475 13.504 63.867 1.00 66.81 182 ILE A O 1
ATOM 1562 N N . GLN A 1 183 ? 3.901 13.462 65.606 1.00 67.50 183 GLN A N 1
ATOM 1563 C CA . GLN A 1 183 ? 3.817 12.030 65.872 1.00 67.50 183 GLN A CA 1
ATOM 1564 C C . GLN A 1 183 ? 2.670 11.826 66.859 1.00 67.50 183 GLN A C 1
ATOM 1566 O O . GLN A 1 183 ? 2.789 12.213 68.022 1.00 67.50 183 GLN A O 1
ATOM 1571 N N . ASP A 1 184 ? 1.568 11.251 66.384 1.00 61.00 184 ASP A N 1
ATOM 1572 C CA . ASP A 1 184 ? 0.525 10.731 67.263 1.00 61.00 184 ASP A CA 1
ATOM 1573 C C . ASP A 1 184 ? 1.135 9.594 68.104 1.00 61.00 184 ASP A C 1
ATOM 1575 O O . ASP A 1 184 ? 1.573 8.577 67.559 1.00 61.00 184 ASP A O 1
ATOM 1579 N N . TYR A 1 185 ? 1.202 9.797 69.422 1.00 63.09 185 TYR A N 1
ATOM 1580 C CA . TYR A 1 185 ? 1.452 8.755 70.423 1.00 63.09 185 TYR A CA 1
ATOM 1581 C C . TYR A 1 185 ? 0.184 8.526 71.241 1.00 63.09 185 TYR A C 1
ATOM 1583 O O . TYR A 1 185 ? -0.461 9.535 71.614 1.00 63.09 185 TYR A O 1
#

Mean predicted aligned error: 10.57 Å

InterPro domains:
  IPR018613 Ccdc97-like [PTHR31840] (16-86)
  IPR040233 CCD97-like, C-terminal [PF09747] (18-87)
  IPR040233 CCD97-like, C-terminal [PF09747] (104-164)